Protein AF-A0A433PTY2-F1 (afdb_monomer_lite)

Radius of gyration: 31.08 Å; chains: 1; bounding box: 46×80×116 Å

Sequence (197 aa):
MIIFQQSIILVLITYLVASQDVAAPIRIVYPSSDTPLYAESLTNIHIEYTTSVQGILVLSLASCKVDSQVMHQVIGKTEVSDTEKPTRFVWLIKNGSEKEACIRASVINGEIETILGISEALTIRPTLKKRSENRESFFDAVKYHREQVSASDMFVVDDRK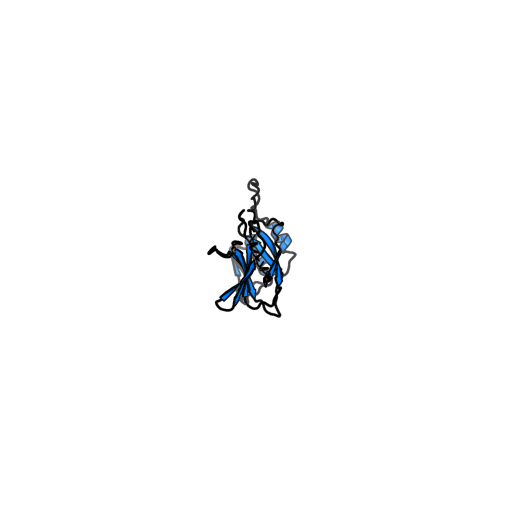KTIGIVGAGIGGLFSALLLKSAGLDFEILEASNRIG

Structure (mmCIF, N/CA/C/O backbone):
data_AF-A0A433PTY2-F1
#
_entry.id   AF-A0A433PTY2-F1
#
loop_
_atom_site.group_PDB
_atom_site.id
_atom_site.type_symbol
_atom_site.label_atom_id
_atom_site.label_alt_id
_atom_site.label_comp_id
_atom_site.label_asym_id
_atom_site.label_entity_id
_atom_site.label_seq_id
_atom_site.pdbx_PDB_ins_code
_atom_site.Cartn_x
_atom_site.Cartn_y
_atom_site.Cartn_z
_atom_site.occupancy
_atom_site.B_iso_or_equiv
_atom_site.auth_seq_id
_atom_site.auth_comp_id
_atom_site.auth_asym_id
_atom_site.auth_atom_id
_atom_site.pdbx_PDB_model_num
ATOM 1 N N . MET A 1 1 ? -6.327 56.520 70.309 1.00 38.91 1 MET A N 1
ATOM 2 C CA . MET A 1 1 ? -7.515 55.952 69.639 1.00 38.91 1 MET A CA 1
ATOM 3 C C . MET A 1 1 ? -7.003 55.186 68.430 1.00 38.91 1 MET A C 1
ATOM 5 O O . MET A 1 1 ? -6.432 55.795 67.538 1.00 38.91 1 MET A O 1
ATOM 9 N N . ILE A 1 2 ? -7.000 53.858 68.532 1.00 37.03 2 ILE A N 1
ATOM 10 C CA . ILE A 1 2 ? -6.223 52.925 67.700 1.00 37.03 2 ILE A CA 1
ATOM 11 C C . ILE A 1 2 ? -7.016 52.607 66.425 1.00 37.03 2 ILE A C 1
ATOM 13 O O . ILE A 1 2 ? -8.181 52.233 66.513 1.00 37.03 2 ILE A O 1
ATOM 17 N N . ILE A 1 3 ? -6.393 52.775 65.257 1.00 40.00 3 ILE A N 1
ATOM 18 C CA . ILE A 1 3 ? -6.980 52.469 63.946 1.00 40.00 3 ILE A CA 1
ATOM 19 C C . ILE A 1 3 ? -6.724 50.984 63.653 1.00 40.00 3 ILE A C 1
ATOM 21 O O . ILE A 1 3 ? -5.581 50.579 63.460 1.00 40.00 3 ILE A O 1
ATOM 25 N N . PHE A 1 4 ? -7.782 50.170 63.649 1.00 41.06 4 PHE A N 1
ATOM 26 C CA . PHE A 1 4 ? -7.748 48.772 63.208 1.00 41.06 4 PHE A CA 1
ATOM 27 C C . PHE A 1 4 ? -7.961 48.716 61.691 1.00 41.06 4 PHE A C 1
ATOM 29 O O . PHE A 1 4 ? -9.043 49.023 61.195 1.00 41.06 4 PHE A O 1
ATOM 36 N N . GLN A 1 5 ? -6.927 48.319 60.954 1.00 45.72 5 GLN A N 1
ATOM 37 C CA . GLN A 1 5 ? -6.985 48.078 59.516 1.00 45.72 5 GLN A CA 1
ATOM 38 C C . GLN A 1 5 ? -7.354 46.599 59.292 1.00 45.72 5 GLN A C 1
ATOM 40 O O . GLN A 1 5 ? -6.558 45.706 59.580 1.00 45.72 5 GLN A O 1
ATOM 45 N N . GLN A 1 6 ? -8.582 46.320 58.845 1.00 46.97 6 GLN A N 1
ATOM 46 C CA . GLN A 1 6 ? -9.018 44.960 58.505 1.00 46.97 6 GLN A CA 1
ATOM 47 C C . GLN A 1 6 ? -8.437 44.539 57.149 1.00 46.97 6 GLN A C 1
ATOM 49 O O . GLN A 1 6 ? -8.628 45.215 56.141 1.00 46.97 6 GLN A O 1
ATOM 54 N N . SER A 1 7 ? -7.732 43.408 57.135 1.00 45.53 7 SER A N 1
ATOM 55 C CA . SER A 1 7 ? -7.265 42.734 55.922 1.00 45.53 7 SER A CA 1
ATOM 56 C C . SER A 1 7 ? -8.346 41.774 55.427 1.00 45.53 7 SER A C 1
ATOM 58 O O . SER A 1 7 ? -8.742 40.868 56.157 1.00 45.53 7 SER A O 1
ATOM 60 N N . ILE A 1 8 ? -8.818 41.962 54.195 1.00 46.44 8 ILE A N 1
ATOM 61 C CA . ILE A 1 8 ? -9.717 41.029 53.503 1.00 46.44 8 ILE A CA 1
ATOM 62 C C . ILE A 1 8 ? -8.846 40.167 52.586 1.00 46.44 8 ILE A C 1
ATOM 64 O O . ILE A 1 8 ? -8.293 40.663 51.608 1.00 46.44 8 ILE A O 1
ATOM 68 N N . ILE A 1 9 ? -8.701 38.883 52.915 1.00 46.59 9 ILE A N 1
ATOM 69 C CA . ILE A 1 9 ? -8.027 37.895 52.065 1.00 46.59 9 ILE A CA 1
ATOM 70 C C . ILE A 1 9 ? -9.104 37.208 51.222 1.00 46.59 9 ILE A C 1
ATOM 72 O O . ILE A 1 9 ? -9.927 36.460 51.747 1.00 46.59 9 ILE A O 1
ATOM 76 N N . LEU A 1 10 ? -9.111 37.479 49.916 1.00 41.91 10 LEU A N 1
ATOM 77 C CA . LEU A 1 10 ? -9.954 36.788 48.940 1.00 41.91 10 LEU A CA 1
ATOM 78 C C . LEU A 1 10 ? -9.223 35.512 48.485 1.00 41.91 10 LEU A C 1
ATOM 80 O O . LEU A 1 10 ? -8.201 35.595 47.806 1.00 41.91 10 LEU A O 1
ATOM 84 N N . VAL A 1 11 ? -9.722 34.334 48.862 1.00 48.31 11 VAL A N 1
ATOM 85 C CA . VAL A 1 11 ? -9.196 33.046 48.381 1.00 48.31 11 VAL A CA 1
ATOM 86 C C . VAL A 1 11 ? -9.994 32.627 47.147 1.00 48.31 11 VAL A C 1
ATOM 88 O O . VAL A 1 11 ? -11.143 32.206 47.251 1.00 48.31 11 VAL A O 1
ATOM 91 N N . LEU A 1 12 ? -9.388 32.764 45.968 1.00 44.66 12 LEU A N 1
ATOM 92 C CA . LEU A 1 12 ? -9.897 32.209 44.713 1.00 44.66 12 LEU A CA 1
ATOM 93 C C . LEU A 1 12 ? -9.536 30.721 44.651 1.00 44.66 12 LEU A C 1
ATOM 95 O O . LEU A 1 12 ? -8.378 30.363 44.451 1.00 44.66 12 LEU A O 1
ATOM 99 N N . ILE A 1 13 ? -10.533 29.855 44.829 1.00 52.59 13 ILE A N 1
ATOM 100 C CA . ILE A 1 13 ? -10.401 28.414 44.596 1.00 52.59 13 ILE A CA 1
ATOM 101 C C . ILE A 1 13 ? -10.578 28.180 43.093 1.00 52.59 13 ILE A C 1
ATOM 103 O O . ILE A 1 13 ? -11.694 28.195 42.575 1.00 52.59 13 ILE A O 1
ATOM 107 N N . THR A 1 14 ? -9.472 27.995 42.376 1.00 50.88 14 THR A N 1
ATOM 108 C CA . THR A 1 14 ? -9.475 27.514 40.993 1.00 50.88 14 THR A CA 1
ATOM 109 C C . THR A 1 14 ? -9.685 26.001 40.990 1.00 50.88 14 THR A C 1
ATOM 111 O O . THR A 1 14 ? -8.808 25.232 41.375 1.00 50.88 14 THR A O 1
ATOM 114 N N . TYR A 1 15 ? -10.864 25.554 40.554 1.00 49.69 15 TYR A N 1
ATOM 115 C CA . TYR A 1 15 ? -11.109 24.141 40.275 1.00 49.69 15 TYR A CA 1
ATOM 116 C C . TYR A 1 15 ? -10.349 23.743 39.004 1.00 49.69 15 TYR A C 1
ATOM 118 O O . TYR A 1 15 ? -10.698 24.173 37.905 1.00 49.69 15 TYR A O 1
ATOM 126 N N . LEU A 1 16 ? -9.302 22.928 39.151 1.00 49.06 16 LEU A N 1
ATOM 127 C CA . LEU A 1 16 ? -8.666 22.243 38.029 1.00 49.06 16 LEU A CA 1
ATOM 128 C C . LEU A 1 16 ? -9.571 21.066 37.635 1.00 49.06 16 LEU A C 1
ATOM 130 O O . LEU A 1 16 ? -9.612 20.047 38.322 1.00 49.06 16 LEU A O 1
ATOM 134 N N . VAL A 1 17 ? -10.331 21.210 36.550 1.00 52.03 17 VAL A N 1
ATOM 135 C CA . VAL A 1 17 ? -11.025 20.072 35.938 1.00 52.03 17 VAL A CA 1
ATOM 136 C C . VAL A 1 17 ? -9.969 19.265 35.189 1.00 52.03 17 VAL A C 1
ATOM 138 O O . VAL A 1 17 ? -9.445 19.711 34.170 1.00 52.03 17 VAL A O 1
ATOM 141 N N . ALA A 1 18 ? -9.614 18.096 35.719 1.00 43.59 18 ALA A N 1
ATOM 142 C CA . ALA A 1 18 ? -8.794 17.135 34.999 1.00 43.59 18 ALA A CA 1
ATOM 143 C C . ALA A 1 18 ? -9.603 16.612 33.802 1.00 43.59 18 ALA A C 1
ATOM 145 O O . ALA A 1 18 ? -10.593 15.903 33.979 1.00 43.59 18 ALA A O 1
ATOM 146 N N . SER A 1 19 ? -9.199 16.986 32.588 1.00 48.59 19 SER A N 1
ATOM 147 C CA . SER A 1 19 ? -9.696 16.364 31.362 1.00 48.59 19 SER A CA 1
ATOM 148 C C . SER A 1 19 ? -9.196 14.922 31.340 1.00 48.59 19 SER A C 1
ATOM 150 O O . SER A 1 19 ? -8.003 14.686 31.160 1.00 48.59 19 SER A O 1
ATOM 152 N N . GLN A 1 20 ? -10.078 13.954 31.583 1.00 46.84 20 GLN A N 1
ATOM 153 C CA . GLN A 1 20 ? -9.771 12.555 31.304 1.00 46.84 20 GLN A CA 1
ATOM 154 C C . GLN A 1 20 ? -9.767 12.382 29.784 1.00 46.84 20 GLN A C 1
ATOM 156 O O . GLN A 1 20 ? -10.818 12.464 29.152 1.00 46.84 20 GLN A O 1
ATOM 161 N N . ASP A 1 21 ? -8.584 12.175 29.202 1.00 51.59 21 ASP A N 1
ATOM 162 C CA . ASP A 1 21 ? -8.445 11.738 27.813 1.00 51.59 21 ASP A CA 1
ATOM 163 C C . ASP A 1 21 ? -9.132 10.375 27.672 1.00 51.59 21 ASP A C 1
ATOM 165 O O . ASP A 1 21 ? -8.639 9.348 28.148 1.00 51.59 21 ASP A O 1
ATOM 169 N N . VAL A 1 22 ? -10.319 10.365 27.067 1.00 61.81 22 VAL A N 1
ATOM 170 C CA . VAL A 1 22 ? -11.005 9.125 26.704 1.00 61.81 22 VAL A CA 1
ATOM 171 C C . VAL A 1 22 ? -10.177 8.481 25.598 1.00 61.81 22 VAL A C 1
ATOM 173 O O . VAL A 1 22 ? -10.074 9.026 24.500 1.00 61.81 22 VAL A O 1
ATOM 176 N N . ALA A 1 23 ? -9.557 7.339 25.898 1.00 72.06 23 ALA A N 1
ATOM 177 C CA . ALA A 1 23 ? -8.739 6.612 24.935 1.00 72.06 23 ALA A CA 1
ATOM 178 C C . ALA A 1 23 ? -9.548 6.312 23.662 1.00 72.06 23 ALA A C 1
ATOM 180 O O . ALA A 1 23 ? -10.670 5.804 23.730 1.00 72.06 23 ALA A O 1
ATOM 181 N N . ALA A 1 24 ? -8.978 6.646 22.503 1.00 83.94 24 ALA A N 1
ATOM 182 C CA . ALA A 1 24 ? -9.628 6.437 21.218 1.00 83.94 24 ALA A CA 1
ATOM 183 C C . ALA A 1 24 ? -9.902 4.933 20.975 1.00 83.94 24 ALA A C 1
ATOM 185 O O . ALA A 1 24 ? -9.039 4.109 21.286 1.00 83.94 24 ALA A O 1
ATOM 186 N N . PRO A 1 25 ? -11.062 4.557 20.399 1.00 90.50 25 PRO A N 1
ATOM 187 C CA . PRO A 1 25 ? -11.413 3.166 20.090 1.00 90.50 25 PRO A CA 1
ATOM 188 C C . PRO A 1 25 ? -10.359 2.387 19.295 1.00 90.50 25 PRO A C 1
ATOM 190 O O . PRO A 1 25 ? -10.193 1.184 19.505 1.00 90.50 25 PRO A O 1
ATOM 193 N N . ILE A 1 26 ? -9.664 3.062 18.376 1.00 92.38 26 ILE A N 1
ATOM 194 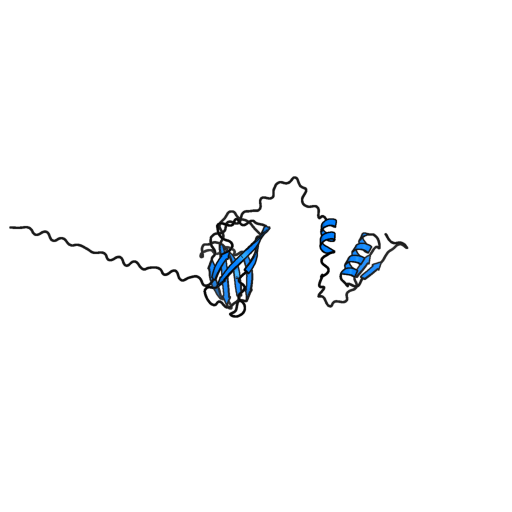C CA . ILE A 1 26 ? -8.583 2.490 17.574 1.00 92.38 26 ILE A CA 1
ATOM 195 C C . ILE A 1 26 ? -7.330 3.342 17.742 1.00 92.38 26 ILE A C 1
ATOM 197 O O . ILE A 1 26 ? -7.350 4.556 17.527 1.00 92.38 26 ILE A O 1
ATOM 201 N N . ARG A 1 27 ? -6.211 2.683 18.036 1.00 93.62 27 ARG A N 1
ATOM 202 C CA . ARG A 1 27 ? -4.882 3.290 18.037 1.00 93.62 27 ARG A CA 1
ATOM 203 C C . ARG A 1 27 ? -4.094 2.815 16.824 1.00 93.62 27 ARG A C 1
ATOM 205 O O . ARG A 1 27 ? -3.974 1.619 16.587 1.00 93.62 27 ARG A O 1
ATOM 212 N N . ILE A 1 28 ? -3.533 3.747 16.061 1.00 92.62 28 ILE A N 1
ATOM 213 C CA . ILE A 1 28 ? -2.634 3.433 14.943 1.00 92.62 28 ILE A CA 1
ATOM 214 C C . ILE A 1 28 ? -1.209 3.436 15.495 1.00 92.62 28 ILE A C 1
ATOM 216 O O . ILE A 1 28 ? -0.725 4.470 15.948 1.00 92.62 28 ILE A O 1
ATOM 220 N N . VAL A 1 29 ? -0.573 2.267 15.514 1.00 91.31 29 VAL A N 1
ATOM 221 C CA . VAL A 1 29 ? 0.737 2.039 16.152 1.00 91.31 29 VAL A CA 1
ATOM 222 C C . VAL A 1 29 ? 1.883 2.211 15.159 1.00 91.31 29 VAL A C 1
ATOM 224 O O . VAL A 1 29 ? 2.991 2.581 15.533 1.00 91.31 29 VAL A O 1
ATOM 227 N N . TYR A 1 30 ? 1.621 1.934 13.884 1.00 89.19 30 TYR A N 1
ATOM 228 C CA . TYR A 1 30 ? 2.590 2.095 12.810 1.00 89.19 30 TYR A CA 1
ATOM 229 C C . TYR A 1 30 ? 1.861 2.490 11.524 1.00 89.19 30 TYR A C 1
ATOM 231 O O . TYR A 1 30 ? 0.774 1.953 11.273 1.00 89.19 30 TYR A O 1
ATOM 239 N N . PRO A 1 31 ? 2.445 3.353 10.676 1.00 88.62 31 PRO A N 1
ATOM 240 C CA . PRO A 1 31 ? 3.745 4.032 10.820 1.00 88.62 31 PRO A CA 1
ATOM 241 C C . PRO A 1 31 ? 3.774 5.080 11.946 1.00 88.62 31 PRO A C 1
ATOM 243 O O . PRO A 1 31 ? 2.728 5.606 12.316 1.00 88.62 31 PRO A O 1
ATOM 246 N N . SER A 1 32 ? 4.964 5.353 12.494 1.00 87.50 32 SER A N 1
ATOM 247 C CA . SER A 1 32 ? 5.191 6.385 13.523 1.00 87.50 32 SER A CA 1
ATOM 248 C C . SER A 1 32 ? 5.868 7.622 12.931 1.00 87.50 32 SER A C 1
ATOM 250 O O . SER A 1 32 ? 6.469 7.543 11.851 1.00 87.50 32 SER A O 1
ATOM 252 N N . SER A 1 33 ? 5.815 8.754 13.642 1.00 85.81 33 SER A N 1
ATOM 253 C CA . SER A 1 33 ? 6.440 10.015 13.198 1.00 85.81 33 SER A CA 1
ATOM 254 C C . SER A 1 33 ? 7.938 9.888 12.897 1.00 85.81 33 SER A C 1
ATOM 256 O O . SER A 1 33 ? 8.463 10.587 12.030 1.00 85.81 33 SER A O 1
ATOM 258 N N . ASP A 1 34 ? 8.618 8.965 13.577 1.00 84.81 34 ASP A N 1
ATOM 259 C CA . ASP A 1 34 ? 10.062 8.743 13.452 1.00 84.81 34 ASP A CA 1
ATOM 260 C C . ASP A 1 34 ? 10.442 7.944 12.197 1.00 84.81 34 ASP A C 1
ATOM 262 O O . ASP A 1 34 ? 11.613 7.886 11.814 1.00 84.81 34 ASP A O 1
ATOM 266 N N . THR A 1 35 ? 9.462 7.320 11.537 1.00 80.44 35 THR A N 1
ATOM 267 C CA . THR A 1 35 ? 9.689 6.509 10.337 1.00 80.44 35 THR A CA 1
ATOM 268 C C . THR A 1 35 ? 9.429 7.331 9.073 1.00 80.44 35 THR A C 1
ATOM 270 O O . THR A 1 35 ? 8.281 7.675 8.789 1.00 80.44 35 THR A O 1
ATOM 273 N N . PRO A 1 36 ? 10.465 7.666 8.275 1.00 81.38 36 PRO A N 1
ATOM 274 C CA . PRO A 1 36 ? 10.257 8.418 7.048 1.00 81.38 36 PRO A CA 1
ATOM 275 C C . PRO A 1 36 ? 9.506 7.556 6.031 1.00 81.38 36 PRO A C 1
ATOM 277 O O . PRO A 1 36 ? 9.960 6.474 5.653 1.00 81.38 36 PRO A O 1
ATOM 280 N N . LEU A 1 37 ? 8.368 8.062 5.564 1.00 90.12 37 LEU A N 1
ATOM 281 C CA . LEU A 1 37 ? 7.594 7.450 4.491 1.00 90.12 37 LEU A CA 1
ATOM 282 C C . LEU A 1 37 ? 7.970 8.077 3.152 1.00 90.12 37 LEU A C 1
ATOM 284 O O . LEU A 1 37 ? 8.329 9.254 3.083 1.00 90.12 37 LEU A O 1
ATOM 288 N N . TYR A 1 38 ? 7.858 7.296 2.082 1.00 89.38 38 TYR A N 1
ATOM 289 C CA . TYR A 1 38 ? 8.224 7.715 0.733 1.00 89.38 38 TYR A CA 1
ATOM 290 C C . TYR A 1 38 ? 7.074 7.457 -0.234 1.00 89.38 38 TYR A C 1
ATOM 292 O O . TYR A 1 38 ? 6.351 6.474 -0.105 1.00 89.38 38 TYR A O 1
ATOM 300 N N . ALA A 1 39 ? 6.903 8.339 -1.214 1.00 87.25 39 ALA A N 1
ATOM 301 C CA . ALA A 1 39 ? 5.986 8.090 -2.320 1.00 87.25 39 ALA A CA 1
ATOM 302 C C . ALA A 1 39 ? 6.403 6.844 -3.120 1.00 87.25 39 ALA A C 1
ATOM 304 O O . ALA A 1 39 ? 7.579 6.496 -3.176 1.00 87.25 39 ALA A O 1
ATOM 305 N N . GLU A 1 40 ? 5.452 6.198 -3.784 1.00 84.38 40 GLU A N 1
ATOM 306 C CA . GLU A 1 40 ? 5.676 5.004 -4.610 1.00 84.38 40 GLU A CA 1
ATOM 307 C C . GLU A 1 40 ? 6.249 3.799 -3.832 1.00 84.38 40 GLU A C 1
ATOM 309 O O . GLU A 1 40 ? 6.758 2.857 -4.437 1.00 84.38 40 GLU A O 1
ATOM 314 N N . SER A 1 41 ? 6.147 3.791 -2.496 1.00 85.88 41 SER A N 1
ATOM 315 C CA . SER A 1 41 ? 6.572 2.672 -1.652 1.00 85.88 41 SER A CA 1
ATOM 316 C C . SER A 1 41 ? 5.392 1.962 -0.981 1.00 85.88 41 SER A C 1
ATOM 318 O O . SER A 1 41 ? 4.296 2.512 -0.826 1.00 85.88 41 SER A O 1
ATOM 320 N N . LEU A 1 42 ? 5.627 0.703 -0.606 1.00 89.81 42 LEU A N 1
ATOM 321 C CA . LEU A 1 42 ? 4.718 -0.086 0.219 1.00 89.81 42 LEU A CA 1
ATOM 322 C C . LEU A 1 42 ? 5.099 0.085 1.688 1.00 89.81 42 LEU A C 1
ATOM 324 O O . LEU A 1 42 ? 6.261 -0.090 2.054 1.00 89.81 42 LEU A O 1
ATOM 328 N N . THR A 1 43 ? 4.111 0.378 2.526 1.00 90.00 43 THR A N 1
ATOM 329 C CA . THR A 1 43 ? 4.270 0.426 3.979 1.00 90.00 43 THR A CA 1
ATOM 330 C C . THR A 1 43 ? 3.186 -0.391 4.662 1.00 90.00 43 THR A C 1
ATOM 332 O O . THR A 1 43 ? 2.063 -0.494 4.168 1.00 90.00 43 THR A O 1
ATOM 335 N N . ASN A 1 44 ? 3.514 -0.980 5.806 1.00 92.94 44 ASN A N 1
ATOM 336 C CA . ASN A 1 44 ? 2.503 -1.614 6.639 1.00 92.94 44 ASN A CA 1
ATOM 337 C C . ASN A 1 44 ? 1.753 -0.546 7.442 1.00 92.94 44 ASN A C 1
ATOM 339 O O . ASN A 1 44 ? 2.280 0.526 7.724 1.00 92.94 44 ASN A O 1
ATOM 343 N N . ILE A 1 45 ? 0.523 -0.843 7.836 1.00 93.88 45 ILE A N 1
ATOM 344 C CA . ILE A 1 45 ? -0.220 -0.088 8.840 1.00 93.88 45 ILE A CA 1
ATOM 345 C C . ILE A 1 45 ? -0.632 -1.082 9.913 1.00 93.88 45 ILE A C 1
ATOM 347 O O . ILE A 1 45 ? -1.228 -2.118 9.611 1.00 93.88 45 ILE A O 1
ATOM 351 N N . HIS A 1 46 ? -0.304 -0.764 11.159 1.00 9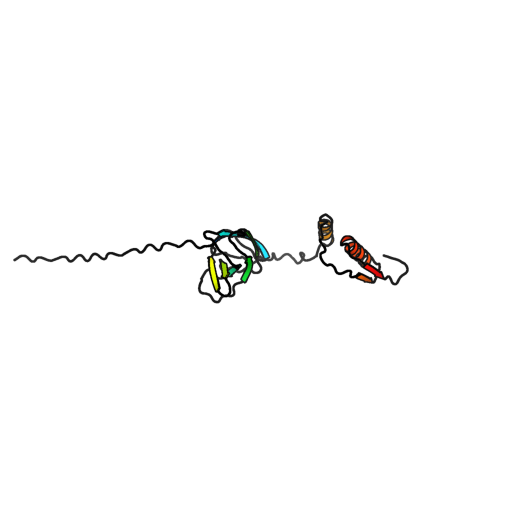4.06 46 HIS A N 1
ATOM 352 C CA . HIS A 1 46 ? -0.664 -1.574 12.313 1.00 94.06 46 HIS A CA 1
ATOM 353 C C . HIS A 1 46 ? -1.635 -0.797 13.188 1.00 94.06 46 HIS A C 1
ATOM 355 O O . HIS A 1 46 ? -1.349 0.341 13.570 1.00 94.06 46 HIS A O 1
ATOM 361 N N . ILE A 1 47 ? -2.764 -1.419 13.513 1.00 94.56 47 ILE A N 1
ATOM 362 C CA . ILE A 1 47 ? -3.768 -0.839 14.401 1.00 94.56 47 ILE A CA 1
ATOM 363 C C . ILE A 1 47 ? -4.059 -1.765 15.577 1.00 94.56 47 ILE A C 1
ATOM 365 O O . ILE A 1 47 ? -4.040 -2.991 15.451 1.00 94.56 47 ILE A O 1
ATOM 369 N N . GLU A 1 48 ? -4.370 -1.154 16.709 1.00 94.19 48 GLU A N 1
ATOM 370 C CA . GLU A 1 48 ? -4.830 -1.799 17.928 1.00 94.19 48 GLU A CA 1
ATOM 371 C C . GLU A 1 48 ? -6.257 -1.344 18.223 1.00 94.19 48 GLU A C 1
ATOM 373 O O . GLU A 1 48 ? -6.560 -0.151 18.201 1.00 94.19 48 GLU A O 1
ATOM 378 N N . TYR A 1 49 ? -7.135 -2.301 18.512 1.00 93.00 49 TYR A N 1
ATOM 379 C CA . TYR A 1 49 ? -8.506 -2.033 18.930 1.00 93.00 49 TYR A CA 1
ATOM 380 C C . TYR A 1 49 ? -8.544 -1.971 20.456 1.00 93.00 49 TYR A C 1
ATOM 382 O O . TYR A 1 49 ? -8.270 -2.967 21.125 1.00 93.00 49 TYR A O 1
ATOM 390 N N . THR A 1 50 ? -8.870 -0.809 21.013 1.00 91.25 50 THR A N 1
ATOM 391 C CA . THR A 1 50 ? -9.037 -0.620 22.462 1.00 91.25 50 THR A CA 1
ATOM 392 C C . THR A 1 50 ? -10.464 -0.948 22.905 1.00 91.25 50 THR A C 1
ATOM 394 O O . THR A 1 50 ? -10.681 -1.368 24.040 1.00 91.25 50 THR A O 1
ATOM 397 N N . THR A 1 51 ? -11.439 -0.818 22.003 1.00 89.19 51 THR A N 1
ATOM 398 C CA . THR A 1 51 ? -12.845 -1.171 22.240 1.00 89.19 51 THR A CA 1
ATOM 399 C C . THR A 1 51 ? -13.398 -2.050 21.115 1.00 89.19 51 THR A C 1
ATOM 401 O O . THR A 1 51 ? -12.770 -2.218 20.067 1.00 89.19 51 THR A O 1
ATOM 404 N N . SER A 1 52 ? -14.568 -2.667 21.330 1.00 89.12 52 SER A N 1
ATOM 405 C CA . SER A 1 52 ? -15.256 -3.375 20.246 1.00 89.12 52 SER A CA 1
ATOM 406 C C . SER A 1 52 ? -15.771 -2.373 19.210 1.00 89.12 52 SER A C 1
ATOM 408 O O . SER A 1 52 ? -16.381 -1.360 19.552 1.00 89.12 52 SER A O 1
ATOM 410 N N . VAL A 1 53 ? -15.494 -2.672 17.943 1.00 89.81 53 VAL A N 1
ATOM 411 C CA . VAL A 1 53 ? -15.879 -1.891 16.772 1.00 89.81 53 VAL A CA 1
ATOM 412 C C . VAL A 1 53 ? -16.546 -2.850 15.797 1.00 89.81 53 VAL A C 1
ATOM 414 O O . VAL A 1 53 ? -16.037 -3.947 15.570 1.00 89.81 53 VAL A O 1
ATOM 417 N N . GLN A 1 54 ? -17.671 -2.428 15.226 1.00 92.38 54 GLN A N 1
ATOM 418 C CA . GLN A 1 54 ? -18.403 -3.173 14.208 1.00 92.38 54 GLN A CA 1
ATOM 419 C C . GLN A 1 54 ? -18.794 -2.227 13.069 1.00 92.38 54 GLN A C 1
ATOM 421 O O . GLN A 1 54 ? -19.164 -1.080 13.340 1.00 92.38 54 GLN A O 1
ATOM 426 N N . GLY A 1 55 ? -18.695 -2.709 11.828 1.00 92.06 55 GLY A N 1
ATOM 427 C CA . GLY A 1 55 ? -19.038 -1.964 10.614 1.00 92.06 55 GLY A CA 1
ATOM 428 C C . GLY A 1 55 ? -17.951 -2.015 9.544 1.00 92.06 55 GLY A C 1
ATOM 429 O O . GLY A 1 55 ? -17.042 -2.844 9.590 1.00 92.06 55 GLY A O 1
ATOM 430 N N . ILE A 1 56 ? -18.019 -1.100 8.575 1.00 93.88 56 ILE A N 1
ATOM 431 C CA . ILE A 1 56 ? -16.984 -0.974 7.541 1.00 93.88 56 ILE A CA 1
ATOM 432 C C . ILE A 1 56 ? -15.906 -0.015 8.042 1.00 93.88 56 ILE A C 1
ATOM 434 O O . ILE A 1 56 ? -16.113 1.199 8.061 1.00 93.88 56 ILE A O 1
ATOM 438 N N . LEU A 1 57 ? -14.749 -0.552 8.423 1.00 94.50 57 LEU A N 1
ATOM 439 C CA . LEU A 1 57 ? -13.563 0.229 8.751 1.00 94.50 57 LEU A CA 1
ATOM 440 C C . LEU A 1 57 ? -12.967 0.821 7.473 1.00 94.50 57 LEU A C 1
ATOM 442 O O . LEU A 1 57 ? -12.654 0.108 6.518 1.00 94.50 57 LEU A O 1
ATOM 446 N N . VAL A 1 58 ? -12.762 2.130 7.482 1.00 93.88 58 VAL A N 1
ATOM 447 C CA . VAL A 1 58 ? -12.124 2.896 6.419 1.00 93.88 58 VAL A CA 1
ATOM 448 C C . VAL A 1 58 ? -10.854 3.523 6.970 1.00 93.88 58 VAL A C 1
ATOM 450 O O . VAL A 1 58 ? -10.872 4.247 7.965 1.00 93.88 58 VAL A O 1
ATOM 453 N N . LEU A 1 59 ? -9.739 3.252 6.297 1.00 93.69 59 LEU A N 1
ATOM 454 C CA . LEU A 1 59 ? -8.482 3.946 6.536 1.00 93.69 59 LEU A CA 1
ATOM 455 C C . LEU A 1 59 ? -8.319 5.012 5.461 1.00 93.69 59 LEU A C 1
ATOM 457 O O . LEU A 1 59 ? -8.421 4.726 4.264 1.00 93.69 59 LEU A O 1
ATOM 461 N N . SER A 1 60 ? -8.063 6.246 5.874 1.00 92.00 60 SER A N 1
ATOM 462 C CA . SER A 1 60 ? -7.853 7.364 4.959 1.00 92.00 60 SER A CA 1
ATOM 463 C C . SER A 1 60 ? -6.675 8.224 5.384 1.00 92.00 60 SER A C 1
ATOM 465 O O . SER A 1 60 ? -6.370 8.341 6.567 1.00 92.00 60 SER A O 1
ATOM 467 N N . LEU A 1 61 ? -6.007 8.828 4.409 1.00 90.25 61 LEU A N 1
ATOM 468 C CA . LEU A 1 61 ? -5.007 9.857 4.642 1.00 90.25 61 LEU A CA 1
ATOM 469 C C . LEU A 1 61 ? -5.693 11.224 4.600 1.00 90.25 61 LEU A C 1
ATOM 471 O O . LEU A 1 61 ? -6.374 11.551 3.623 1.00 90.25 61 LEU A O 1
ATOM 475 N N . ALA A 1 62 ? -5.518 12.011 5.658 1.00 87.44 62 ALA A N 1
ATOM 476 C CA . ALA A 1 62 ? -6.161 13.309 5.819 1.00 87.44 62 ALA A CA 1
ATOM 477 C C . ALA A 1 62 ? -5.283 14.284 6.611 1.00 87.44 62 ALA A C 1
ATOM 479 O O . ALA A 1 62 ? -4.216 13.931 7.114 1.00 87.44 62 ALA A O 1
ATOM 480 N N . SER A 1 63 ? -5.755 15.523 6.767 1.00 85.94 63 SER A N 1
ATOM 481 C CA . SER A 1 63 ? -5.169 16.431 7.753 1.00 85.94 63 SER A CA 1
ATOM 482 C C . SER A 1 63 ? -5.344 15.870 9.169 1.00 85.94 63 SER A C 1
ATOM 484 O O . SER A 1 63 ? -6.380 15.286 9.504 1.00 85.94 63 SER A O 1
ATOM 486 N N . CYS A 1 64 ? -4.337 16.097 10.012 1.00 85.50 64 CYS A N 1
ATOM 487 C CA . CYS A 1 64 ? -4.369 15.756 11.432 1.00 85.50 64 CYS A CA 1
ATOM 488 C C . CYS A 1 64 ? -5.405 16.573 12.217 1.00 85.50 64 CYS A C 1
ATOM 490 O O . CYS A 1 64 ? -5.829 16.168 13.295 1.00 85.50 64 CYS A O 1
ATOM 492 N N . LYS A 1 65 ? -5.853 17.713 11.673 1.00 81.94 65 LYS A N 1
ATOM 493 C CA . LYS A 1 65 ? -6.954 18.487 12.250 1.00 81.94 65 LYS A CA 1
ATOM 494 C C . LYS A 1 65 ? -8.291 17.886 11.812 1.00 81.94 65 LYS A C 1
ATOM 496 O O . LYS A 1 65 ? -8.491 17.549 10.645 1.00 81.94 65 LYS A O 1
ATOM 501 N N . VAL A 1 66 ? -9.211 17.753 12.766 1.00 66.81 66 VAL A N 1
ATOM 502 C CA . VAL A 1 66 ? -10.550 17.177 12.543 1.00 66.81 66 VAL A CA 1
ATOM 503 C C . VAL A 1 66 ? -11.388 18.060 11.607 1.00 66.81 66 VAL A C 1
ATOM 505 O O . VAL A 1 66 ? -12.218 17.555 10.857 1.00 66.81 66 VAL A O 1
ATOM 508 N N . ASP A 1 67 ? -11.101 19.362 11.585 1.00 59.00 67 ASP A N 1
ATOM 509 C CA . ASP A 1 67 ? -11.963 20.398 11.021 1.00 59.00 67 ASP A CA 1
ATOM 510 C C . ASP A 1 67 ? -11.610 20.784 9.580 1.00 59.00 67 ASP A C 1
ATOM 512 O O . ASP A 1 67 ? -11.281 21.926 9.266 1.00 59.00 67 ASP A O 1
ATOM 516 N N . SER A 1 68 ? -11.548 19.820 8.669 1.00 52.00 68 SER A N 1
ATOM 517 C CA . SER A 1 68 ? -11.200 20.154 7.290 1.00 52.00 68 SER A CA 1
ATOM 518 C C . SER A 1 68 ? -11.986 19.317 6.298 1.00 52.00 68 SER A C 1
ATOM 520 O O . SER A 1 68 ? -11.806 18.104 6.219 1.00 52.00 68 SER A O 1
ATOM 522 N N . GLN A 1 69 ? -12.790 20.011 5.483 1.00 51.44 69 GLN A N 1
ATOM 523 C CA . GLN A 1 69 ? -13.377 19.585 4.200 1.00 51.44 69 GLN A CA 1
ATOM 524 C C . GLN A 1 69 ? -12.297 19.227 3.149 1.00 51.44 69 GLN A C 1
ATOM 526 O O . GLN A 1 69 ? -12.428 19.500 1.958 1.00 51.44 69 GLN A O 1
ATOM 531 N N . VAL A 1 70 ? -11.164 18.694 3.593 1.00 55.56 70 VAL A N 1
ATOM 532 C CA . VAL A 1 70 ? -10.035 18.317 2.754 1.00 55.56 70 VAL A CA 1
ATOM 533 C C . VAL A 1 70 ? -10.335 16.950 2.169 1.00 55.56 70 VAL A C 1
ATOM 535 O O . VAL A 1 70 ? -10.826 16.079 2.877 1.00 55.56 70 VAL A O 1
ATOM 538 N N . MET A 1 71 ? -10.017 16.766 0.886 1.00 58.28 71 MET A N 1
ATOM 539 C CA . MET A 1 71 ? -10.069 15.460 0.233 1.00 58.28 71 MET A CA 1
ATOM 540 C C . MET A 1 71 ? -9.345 14.406 1.075 1.00 58.28 71 MET A C 1
ATOM 542 O O . MET A 1 71 ? -8.119 14.433 1.199 1.00 58.28 71 MET A O 1
ATOM 546 N N . HIS A 1 72 ? -10.102 13.447 1.599 1.00 72.00 72 HIS A N 1
ATOM 547 C CA . HIS A 1 72 ? -9.563 12.222 2.171 1.00 72.00 72 HIS A CA 1
ATOM 548 C C . HIS A 1 72 ? -9.100 11.317 1.037 1.00 72.00 72 HIS A C 1
ATOM 550 O O . HIS A 1 72 ? -9.881 10.952 0.155 1.00 72.00 72 HIS A O 1
ATOM 556 N N . GLN A 1 73 ? -7.831 10.917 1.055 1.00 84.25 73 GLN A N 1
ATOM 557 C CA . GLN A 1 73 ? -7.381 9.844 0.179 1.00 84.25 73 GLN A CA 1
ATOM 558 C C . GLN A 1 73 ? -7.661 8.515 0.876 1.00 84.25 73 GLN A C 1
ATOM 560 O O . GLN A 1 73 ? -6.989 8.160 1.842 1.00 84.25 73 GLN A O 1
ATOM 565 N N . VAL A 1 74 ? -8.646 7.767 0.383 1.00 89.31 74 VAL A N 1
ATOM 566 C CA . VAL A 1 74 ? -8.952 6.435 0.914 1.00 89.31 74 VAL A CA 1
ATOM 567 C C . VAL A 1 74 ? -7.770 5.499 0.653 1.00 89.31 74 VAL A C 1
ATOM 569 O O . VAL A 1 74 ? -7.344 5.325 -0.491 1.00 89.31 74 VAL A O 1
ATOM 572 N N . ILE A 1 75 ? -7.243 4.914 1.728 1.00 91.62 75 ILE A N 1
ATOM 573 C CA . ILE A 1 75 ? -6.191 3.892 1.704 1.00 91.62 75 ILE A CA 1
ATOM 574 C C . ILE A 1 75 ? -6.828 2.529 1.430 1.00 91.62 75 ILE A C 1
ATOM 576 O O . ILE A 1 75 ? -6.383 1.807 0.542 1.00 91.62 75 ILE A O 1
ATOM 580 N N . GLY A 1 76 ? -7.895 2.201 2.162 1.00 89.94 76 GLY A N 1
ATOM 581 C CA . GLY A 1 76 ? -8.599 0.930 2.038 1.00 89.94 76 GLY A CA 1
ATOM 582 C C . GLY A 1 76 ? -9.866 0.869 2.887 1.00 89.94 76 GLY A C 1
ATOM 583 O O . GLY A 1 76 ? -10.112 1.746 3.720 1.00 89.94 76 GLY A O 1
ATOM 584 N N . LYS A 1 77 ? -10.668 -0.171 2.649 1.00 93.62 77 LYS A N 1
ATOM 585 C CA . LYS A 1 77 ? -11.891 -0.483 3.394 1.00 93.62 77 LYS A CA 1
ATOM 586 C C . LYS A 1 77 ? -11.915 -1.968 3.736 1.00 93.62 77 LYS A C 1
ATOM 588 O O . LYS A 1 77 ? -11.494 -2.775 2.912 1.00 93.62 77 LYS A O 1
ATOM 593 N N . THR A 1 78 ? -12.420 -2.316 4.910 1.00 92.75 78 THR A N 1
ATOM 594 C CA . THR A 1 78 ? -12.635 -3.706 5.327 1.00 92.75 78 THR A CA 1
ATOM 595 C C . THR A 1 78 ? -13.843 -3.788 6.243 1.00 92.75 78 THR A C 1
ATOM 597 O O . THR A 1 78 ? -14.159 -2.826 6.939 1.00 92.75 78 THR A O 1
ATOM 600 N N . GLU A 1 79 ? -14.510 -4.931 6.263 1.00 93.38 79 GLU A N 1
ATOM 601 C CA . GLU A 1 79 ? -15.516 -5.213 7.279 1.00 93.38 79 GLU A CA 1
ATOM 602 C C . GLU A 1 79 ? -14.821 -5.605 8.588 1.00 93.38 79 GLU A C 1
ATOM 604 O O . GLU A 1 79 ? -13.780 -6.268 8.577 1.00 93.38 79 GLU A O 1
ATOM 609 N N . VAL A 1 80 ? -15.353 -5.119 9.707 1.00 93.56 80 VAL A N 1
ATOM 610 C CA . VAL A 1 80 ? -14.882 -5.431 11.055 1.00 93.56 80 VAL A CA 1
ATOM 611 C C . VAL A 1 80 ? -16.075 -5.872 11.885 1.00 93.56 80 VAL A C 1
ATOM 613 O O . VAL A 1 80 ? -17.121 -5.220 11.904 1.00 93.56 80 VAL A O 1
ATOM 616 N N . SER A 1 81 ? -15.905 -6.983 12.586 1.00 91.25 81 SER A N 1
ATOM 617 C CA . SER A 1 81 ? -16.892 -7.565 13.494 1.00 91.25 81 SER A CA 1
ATOM 618 C C . SER A 1 81 ? -16.197 -8.072 14.755 1.00 91.25 81 SER A C 1
ATOM 620 O O . SER A 1 81 ? -14.976 -7.986 14.881 1.00 91.25 81 SER A O 1
ATOM 622 N N . ASP A 1 82 ? -16.939 -8.635 15.710 1.00 86.88 82 ASP A N 1
ATOM 623 C CA . ASP A 1 82 ? -16.310 -9.210 16.903 1.00 86.88 82 ASP A CA 1
ATOM 624 C C . ASP A 1 82 ? -15.413 -10.420 16.614 1.00 86.88 82 ASP A C 1
ATOM 626 O O . ASP A 1 82 ? -14.454 -10.649 17.353 1.00 86.88 82 ASP A O 1
ATOM 630 N N . THR A 1 83 ? -15.673 -11.142 15.523 1.00 86.50 83 THR A N 1
ATOM 631 C CA . THR A 1 83 ? -14.899 -12.313 15.091 1.00 86.50 83 THR A CA 1
ATOM 632 C C . THR A 1 83 ? -13.789 -11.974 14.101 1.00 86.50 83 THR A C 1
ATOM 634 O O . THR A 1 83 ? -12.790 -12.687 14.046 1.00 86.50 83 THR A O 1
ATOM 637 N N . GLU A 1 84 ? -13.935 -10.894 13.332 1.00 88.19 84 GLU A N 1
ATOM 638 C CA . GLU A 1 84 ? -13.002 -10.510 12.273 1.00 88.19 84 GLU A CA 1
ATOM 639 C C . GLU A 1 84 ? -12.472 -9.092 12.516 1.00 88.19 84 GLU A C 1
ATOM 641 O O . GLU A 1 84 ? -13.133 -8.098 12.221 1.00 88.19 84 GLU A O 1
ATOM 646 N N . LYS A 1 85 ? -11.270 -9.011 13.106 1.00 90.69 85 LYS A N 1
ATOM 647 C CA . LYS A 1 85 ? -10.589 -7.754 13.470 1.00 90.69 85 LYS A CA 1
ATOM 648 C C . LYS A 1 85 ? -9.181 -7.707 12.876 1.00 90.69 85 LYS A C 1
ATOM 650 O O . LYS A 1 85 ? -8.209 -7.979 13.586 1.00 90.69 85 LYS A O 1
ATOM 655 N N . PRO A 1 86 ? -9.030 -7.391 11.578 1.00 92.00 86 PRO A N 1
ATOM 656 C CA . PRO A 1 86 ? -7.712 -7.247 10.970 1.00 92.00 86 PRO A CA 1
ATOM 657 C C . PRO A 1 86 ? -6.932 -6.115 11.650 1.00 92.00 86 PRO A C 1
ATOM 659 O O . PRO A 1 86 ? -7.430 -5.000 11.804 1.00 92.00 86 PRO A O 1
ATOM 662 N N . THR A 1 87 ? -5.702 -6.410 12.070 1.00 93.88 87 THR A N 1
ATOM 663 C CA . THR A 1 87 ? -4.802 -5.464 12.760 1.00 93.88 87 THR A CA 1
ATOM 664 C C . THR A 1 87 ? -3.649 -4.987 11.883 1.00 93.88 87 THR A C 1
ATOM 666 O O . THR A 1 87 ? -2.925 -4.069 12.264 1.00 93.88 87 THR A O 1
ATOM 669 N N . ARG A 1 88 ? -3.449 -5.614 10.717 1.00 92.94 88 ARG A N 1
ATOM 670 C CA . ARG A 1 88 ? -2.351 -5.330 9.789 1.00 92.94 88 ARG A CA 1
ATOM 671 C C . ARG A 1 88 ? -2.900 -5.056 8.401 1.00 92.94 88 ARG A C 1
ATOM 673 O O . ARG A 1 88 ? -3.650 -5.866 7.865 1.00 92.94 88 ARG A O 1
ATOM 680 N N . PHE A 1 89 ? -2.464 -3.954 7.815 1.00 92.88 89 PHE A N 1
ATOM 681 C CA . PHE A 1 89 ? -2.820 -3.545 6.463 1.00 92.88 89 PHE A CA 1
ATOM 682 C C . PHE A 1 89 ? -1.558 -3.205 5.686 1.00 92.88 89 PHE A C 1
ATOM 684 O O . PHE A 1 89 ? -0.533 -2.867 6.272 1.00 92.88 89 PHE A O 1
ATOM 691 N N . VAL A 1 90 ? -1.648 -3.269 4.363 1.00 92.25 90 VAL A N 1
ATOM 692 C CA . VAL A 1 90 ? -0.576 -2.843 3.465 1.00 92.25 90 VAL A CA 1
ATOM 693 C C . VAL A 1 90 ? -1.072 -1.637 2.684 1.00 92.25 90 VAL A C 1
ATOM 695 O O . VAL A 1 90 ? -2.157 -1.660 2.105 1.00 92.25 90 VAL A O 1
ATOM 698 N N . TRP A 1 91 ? -0.275 -0.578 2.673 1.00 91.69 91 TRP A N 1
ATOM 699 C CA . TRP A 1 91 ? -0.581 0.680 2.018 1.00 91.69 91 TRP A CA 1
ATOM 700 C C . TRP A 1 91 ? 0.462 0.994 0.948 1.00 91.69 91 TRP A C 1
ATOM 702 O O . TRP A 1 91 ? 1.648 1.133 1.236 1.00 91.69 91 TRP A O 1
ATOM 712 N N . LEU A 1 92 ? -0.001 1.140 -0.296 1.00 88.62 92 LEU A N 1
ATOM 713 C CA . LEU A 1 92 ? 0.781 1.713 -1.387 1.00 88.62 92 LEU A CA 1
ATOM 714 C C . LEU A 1 92 ? 0.631 3.239 -1.392 1.00 88.62 92 LEU A C 1
ATOM 716 O O . LEU A 1 92 ? -0.440 3.777 -1.704 1.00 88.62 92 LEU A O 1
ATOM 720 N N . ILE A 1 93 ? 1.713 3.939 -1.070 1.00 89.19 93 ILE A N 1
ATOM 721 C CA . ILE A 1 93 ? 1.739 5.399 -1.007 1.00 89.19 93 ILE A CA 1
ATOM 722 C C . ILE A 1 93 ? 1.811 5.946 -2.434 1.00 89.19 93 ILE A C 1
ATOM 724 O O . ILE A 1 93 ? 2.828 5.823 -3.103 1.00 89.19 93 ILE A O 1
ATOM 728 N N . LYS A 1 94 ? 0.731 6.563 -2.925 1.00 83.94 94 LYS A N 1
ATOM 729 C CA . LYS A 1 94 ? 0.692 7.091 -4.303 1.00 83.94 94 LYS A CA 1
ATOM 730 C C . LYS A 1 94 ? 1.462 8.401 -4.460 1.00 83.94 94 LYS A C 1
ATOM 732 O O . LYS A 1 94 ? 2.292 8.523 -5.349 1.00 83.94 94 LYS A O 1
ATOM 737 N N . ASN A 1 95 ? 1.180 9.369 -3.591 1.00 81.38 95 ASN A N 1
ATOM 738 C CA . ASN A 1 95 ? 1.719 10.721 -3.683 1.00 81.38 95 ASN A CA 1
ATOM 739 C C . ASN A 1 95 ? 2.470 11.062 -2.398 1.00 81.38 95 ASN A C 1
ATOM 741 O O . ASN A 1 95 ? 1.991 10.767 -1.305 1.00 81.38 95 ASN A O 1
ATOM 745 N N . GLY A 1 96 ? 3.628 11.702 -2.543 1.00 76.38 96 GLY A N 1
ATOM 746 C CA . GLY A 1 96 ? 4.366 12.290 -1.431 1.00 76.38 96 GLY A CA 1
ATOM 747 C C . GLY A 1 96 ? 4.102 13.783 -1.346 1.00 76.38 96 GLY A C 1
ATOM 748 O O . GLY A 1 96 ? 3.988 14.463 -2.365 1.00 76.38 96 GLY A O 1
ATOM 749 N N . SER A 1 97 ? 4.030 14.295 -0.128 1.00 71.81 97 SER A N 1
ATOM 750 C CA . SER A 1 97 ? 4.031 15.722 0.147 1.00 71.81 97 SER A CA 1
ATOM 751 C C . SER A 1 97 ? 4.842 15.971 1.404 1.00 71.81 97 SER A C 1
ATOM 753 O O . SER A 1 97 ? 4.605 15.328 2.420 1.00 71.81 97 SER A O 1
ATOM 755 N N . GLU A 1 98 ? 5.710 16.979 1.386 1.00 69.50 98 GLU A N 1
ATOM 756 C CA . GLU A 1 98 ? 6.442 17.413 2.587 1.00 69.50 98 GLU A CA 1
ATOM 757 C C . GLU A 1 98 ? 5.525 18.002 3.680 1.00 69.50 98 GLU A C 1
ATOM 759 O O . GLU A 1 98 ? 5.997 18.431 4.726 1.00 69.50 98 GLU A O 1
ATOM 764 N N . LYS A 1 99 ? 4.207 18.028 3.449 1.00 79.50 99 LYS A N 1
ATOM 765 C CA . LYS A 1 99 ? 3.202 18.394 4.442 1.00 79.50 99 LYS A CA 1
ATOM 766 C C . LYS A 1 99 ? 2.899 17.206 5.349 1.00 79.50 99 LYS A C 1
ATOM 768 O O . LYS A 1 99 ? 2.776 16.076 4.879 1.00 79.50 99 LYS A O 1
ATOM 773 N N . GLU A 1 100 ? 2.701 17.503 6.625 1.00 84.81 100 GLU A N 1
ATOM 774 C CA . GLU A 1 100 ? 2.236 16.531 7.608 1.00 84.81 100 GLU A CA 1
ATOM 775 C C . GLU A 1 100 ? 0.815 16.058 7.283 1.00 84.81 100 GLU A C 1
ATOM 777 O O . GLU A 1 100 ? -0.094 16.860 7.033 1.00 84.81 100 GLU A O 1
ATOM 782 N N . ALA A 1 101 ? 0.625 14.743 7.305 1.00 88.12 101 ALA A N 1
ATOM 783 C CA . ALA A 1 101 ? -0.661 14.086 7.130 1.00 88.12 101 ALA A CA 1
ATOM 784 C C . ALA A 1 101 ? -0.840 13.001 8.194 1.00 88.12 101 ALA A C 1
ATOM 786 O O . ALA A 1 101 ? 0.131 12.432 8.679 1.00 88.12 101 ALA A O 1
ATOM 787 N N . CYS A 1 102 ? -2.082 12.695 8.544 1.00 91.56 102 CYS A N 1
ATOM 788 C CA . CYS A 1 102 ? -2.409 11.651 9.504 1.00 91.56 102 CYS A CA 1
ATOM 789 C C . CYS A 1 102 ? -3.256 10.568 8.843 1.00 91.56 102 CYS A C 1
ATOM 791 O O . CYS A 1 102 ? -4.096 10.847 7.979 1.00 91.56 102 CYS A O 1
ATOM 793 N N . ILE A 1 103 ? -3.060 9.329 9.280 1.00 92.75 103 ILE A N 1
ATOM 794 C CA . ILE A 1 103 ? -3.966 8.228 8.977 1.00 92.75 103 ILE A CA 1
ATOM 795 C C . ILE A 1 103 ? -5.160 8.353 9.919 1.00 92.75 103 ILE A C 1
ATOM 797 O O . ILE A 1 103 ? -5.014 8.470 11.135 1.00 92.75 103 ILE A O 1
ATOM 801 N N . ARG A 1 104 ? -6.355 8.333 9.346 1.00 92.62 104 ARG A N 1
ATOM 802 C CA . ARG A 1 104 ? -7.628 8.378 10.051 1.00 92.62 104 ARG A CA 1
ATOM 803 C C . ARG A 1 104 ? -8.328 7.042 9.884 1.00 92.62 104 ARG A C 1
ATOM 805 O O . ARG A 1 104 ? -8.516 6.584 8.757 1.00 92.62 104 ARG A O 1
ATOM 812 N N . ALA A 1 105 ? -8.717 6.457 11.008 1.00 94.00 105 ALA A N 1
ATOM 813 C CA . ALA A 1 105 ? -9.595 5.303 11.063 1.00 94.00 105 ALA A CA 1
ATOM 814 C C . ALA A 1 105 ? -11.021 5.788 11.329 1.00 94.00 105 ALA A C 1
ATOM 816 O O . ALA A 1 105 ? -11.281 6.435 12.348 1.00 94.00 105 ALA A O 1
ATOM 817 N N . SER A 1 106 ? -11.940 5.488 10.420 1.00 92.62 106 SER A N 1
ATOM 818 C CA . SER A 1 106 ? -13.371 5.735 10.589 1.00 92.62 106 SER A CA 1
ATOM 819 C C . SER A 1 106 ? -14.164 4.459 10.353 1.00 92.62 106 SER A C 1
ATOM 821 O O . SER A 1 106 ? -13.708 3.552 9.662 1.00 92.62 106 SER A O 1
ATOM 823 N N . VAL A 1 107 ? -15.344 4.367 10.953 1.00 93.94 107 VAL A N 1
ATOM 824 C CA . VAL A 1 107 ? -16.288 3.283 10.695 1.00 93.94 107 VAL A CA 1
ATOM 825 C C . VAL A 1 107 ? -17.545 3.843 10.063 1.00 93.94 107 VAL A C 1
ATOM 827 O O . VAL A 1 107 ? -18.065 4.871 10.504 1.00 93.94 107 VAL A O 1
ATOM 830 N N . ILE A 1 108 ? -18.018 3.166 9.024 1.00 92.06 108 ILE A N 1
ATOM 831 C CA . ILE A 1 108 ? -19.287 3.465 8.373 1.00 92.06 108 ILE A CA 1
ATOM 832 C C . ILE A 1 108 ? -20.311 2.439 8.845 1.00 92.06 108 ILE A C 1
ATOM 834 O O . ILE A 1 108 ? -20.160 1.242 8.590 1.00 92.06 108 ILE A O 1
ATOM 838 N N . ASN A 1 109 ? -21.357 2.937 9.503 1.00 88.94 109 ASN A N 1
ATOM 839 C CA . ASN A 1 109 ? -22.520 2.167 9.932 1.00 88.94 109 ASN A CA 1
ATOM 840 C C . ASN A 1 109 ? -23.765 2.743 9.251 1.00 88.94 109 ASN A C 1
ATOM 842 O O . ASN A 1 109 ? -24.333 3.741 9.695 1.00 88.94 109 ASN A O 1
ATOM 846 N N . GLY A 1 110 ? -24.159 2.138 8.127 1.00 85.81 110 GLY A N 1
ATOM 847 C CA . GLY A 1 110 ? -25.189 2.699 7.254 1.00 85.81 110 GLY A CA 1
ATOM 848 C C . GLY A 1 110 ? -24.703 3.994 6.597 1.00 85.81 110 GLY A C 1
ATOM 849 O O . GLY A 1 110 ? -23.736 3.971 5.842 1.00 85.81 110 GLY A O 1
ATOM 850 N N . GLU A 1 111 ? -25.361 5.116 6.892 1.00 84.19 111 GLU A N 1
ATOM 851 C CA . GLU A 1 111 ? -25.024 6.440 6.336 1.00 84.19 111 GLU A CA 1
ATOM 852 C C . GLU A 1 111 ? -24.113 7.280 7.248 1.00 84.19 111 GLU A C 1
ATOM 854 O O . GLU A 1 111 ? -23.666 8.357 6.857 1.00 84.19 111 GLU A O 1
ATOM 859 N N . ILE A 1 112 ? -23.828 6.809 8.466 1.00 85.88 112 ILE A N 1
ATOM 860 C CA . ILE A 1 112 ? -23.072 7.572 9.464 1.00 85.88 112 ILE A CA 1
ATOM 861 C C . ILE A 1 112 ? -21.609 7.131 9.448 1.00 85.88 112 ILE A C 1
ATOM 863 O O . ILE A 1 112 ? -21.301 5.964 9.701 1.00 85.88 112 ILE A O 1
ATOM 867 N N . GLU A 1 113 ? -20.705 8.080 9.205 1.00 88.69 113 GLU A N 1
ATOM 868 C CA . GLU A 1 113 ? -19.262 7.897 9.360 1.00 88.69 113 GLU A CA 1
ATOM 869 C C . GLU A 1 113 ? -18.807 8.437 10.722 1.00 88.69 113 GLU A C 1
ATOM 871 O O . GLU A 1 113 ? -18.972 9.618 11.026 1.00 88.69 113 GLU A O 1
ATOM 876 N N . THR A 1 114 ? -18.223 7.572 11.554 1.00 90.56 114 THR A N 1
ATOM 877 C CA . THR A 1 114 ? -17.698 7.939 12.880 1.00 90.56 114 THR A CA 1
ATOM 878 C C . THR A 1 114 ? -16.188 7.749 12.921 1.00 90.56 114 THR A C 1
ATOM 880 O O . THR A 1 114 ? -15.684 6.689 12.557 1.00 90.56 114 THR A O 1
ATOM 883 N N . ILE A 1 115 ? -15.449 8.759 13.382 1.00 90.69 115 ILE A N 1
ATOM 884 C CA . ILE A 1 115 ? -13.990 8.679 13.534 1.00 90.69 115 ILE A CA 1
ATOM 885 C C . ILE A 1 115 ? -13.660 7.894 14.806 1.00 90.69 115 ILE A C 1
ATOM 887 O O . ILE A 1 115 ? -14.144 8.220 15.886 1.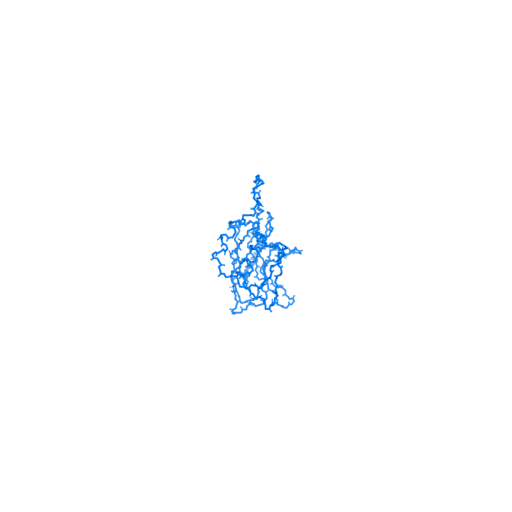00 90.69 115 ILE A O 1
ATOM 891 N N . LEU A 1 116 ? -12.817 6.874 14.670 1.00 92.38 116 LEU A N 1
ATOM 892 C CA . LEU A 1 116 ? -12.421 5.966 15.748 1.00 92.38 116 LEU A CA 1
ATOM 893 C C . LEU A 1 116 ? -10.989 6.186 16.234 1.00 92.38 116 LEU A C 1
ATOM 895 O O . LEU A 1 116 ? -10.642 5.747 17.327 1.00 92.38 116 LEU A O 1
ATOM 899 N N . GLY A 1 117 ? -10.156 6.834 15.423 1.00 91.69 117 GLY A N 1
ATOM 900 C CA . GLY A 1 117 ? -8.762 7.084 15.756 1.00 91.69 117 GLY A CA 1
ATOM 901 C C . GLY A 1 117 ? -8.048 7.905 14.694 1.00 91.69 117 GLY A C 1
ATOM 902 O O . GLY A 1 117 ? -8.413 7.890 13.514 1.00 91.69 117 GLY A O 1
ATOM 903 N N . ILE A 1 118 ? -7.020 8.628 15.125 1.00 91.94 118 ILE A N 1
ATOM 904 C CA . ILE A 1 118 ? -6.126 9.405 14.265 1.00 91.94 118 ILE A CA 1
ATOM 905 C C . ILE A 1 118 ? -4.694 9.053 14.675 1.00 91.94 118 ILE A C 1
ATOM 907 O O . ILE A 1 118 ? -4.407 8.933 15.866 1.00 91.94 118 ILE A O 1
ATOM 911 N N . SER A 1 119 ? -3.817 8.829 13.697 1.00 92.94 119 SER A N 1
ATOM 912 C CA . SER A 1 119 ? -2.401 8.559 13.943 1.00 92.94 119 SER A CA 1
ATOM 913 C C . SER A 1 119 ? -1.655 9.817 14.380 1.00 92.94 119 SER A C 1
ATOM 915 O O . SER A 1 119 ? -2.161 10.935 14.293 1.00 92.94 119 SER A O 1
ATOM 917 N N . GLU A 1 120 ? -0.396 9.636 14.758 1.00 91.69 120 GLU A N 1
ATOM 918 C CA . GLU A 1 120 ? 0.570 10.730 14.812 1.00 91.69 120 GLU A CA 1
ATOM 919 C C . GLU A 1 120 ? 0.759 11.373 13.428 1.00 91.69 120 GLU A C 1
ATOM 921 O O . GLU A 1 120 ? 0.411 10.784 12.396 1.00 91.69 120 GLU A O 1
ATOM 926 N N . ALA A 1 121 ? 1.313 12.587 13.412 1.00 91.06 121 ALA A N 1
ATOM 927 C CA . ALA A 1 121 ? 1.638 13.295 12.184 1.00 91.06 121 ALA A CA 1
ATOM 928 C C . ALA A 1 121 ? 2.755 12.567 11.422 1.00 91.06 121 ALA A C 1
ATOM 930 O O . ALA A 1 121 ? 3.853 12.352 11.934 1.00 91.06 121 ALA A O 1
ATOM 931 N N . LEU A 1 122 ? 2.465 12.200 10.177 1.00 91.38 122 LEU A N 1
ATOM 932 C CA . LEU A 1 122 ? 3.372 11.497 9.282 1.00 91.38 122 LEU A CA 1
ATOM 933 C C . LEU A 1 122 ? 3.888 12.458 8.218 1.00 91.38 122 LEU A C 1
ATOM 935 O O . LEU A 1 122 ? 3.127 13.216 7.612 1.00 91.38 122 LEU A O 1
ATOM 939 N N . THR A 1 123 ? 5.183 12.369 7.933 1.00 90.31 123 THR A N 1
ATOM 940 C CA . THR A 1 123 ? 5.803 13.088 6.817 1.00 90.31 123 THR A CA 1
ATOM 941 C C . THR A 1 123 ? 6.041 12.123 5.662 1.00 90.31 123 THR A C 1
ATOM 943 O O . THR A 1 123 ? 6.830 11.185 5.785 1.00 90.31 123 THR A O 1
ATOM 946 N N . ILE A 1 124 ? 5.383 12.360 4.523 1.00 90.00 124 ILE A N 1
ATOM 947 C CA . ILE A 1 124 ? 5.507 11.515 3.327 1.00 90.00 124 ILE A CA 1
ATOM 948 C C . ILE A 1 124 ? 6.388 12.217 2.306 1.00 90.00 124 ILE A C 1
ATOM 950 O O . ILE A 1 124 ? 5.949 13.083 1.553 1.00 90.00 124 ILE A O 1
ATOM 954 N N . ARG A 1 125 ? 7.652 11.830 2.236 1.00 89.94 125 ARG A N 1
ATOM 955 C CA . ARG A 1 125 ? 8.599 12.470 1.331 1.00 89.94 125 ARG A CA 1
ATOM 956 C C . ARG A 1 125 ? 8.299 12.081 -0.118 1.00 89.94 125 ARG A C 1
ATOM 958 O O . ARG A 1 125 ? 8.000 10.915 -0.393 1.00 89.94 125 ARG A O 1
ATOM 965 N N . PRO A 1 126 ? 8.388 13.021 -1.072 1.00 85.81 126 PRO A N 1
ATOM 966 C CA . PRO A 1 126 ? 8.419 12.640 -2.472 1.00 85.81 126 PRO A CA 1
ATOM 967 C C . PRO A 1 126 ? 9.649 11.762 -2.708 1.00 85.81 126 PRO A C 1
ATOM 969 O O . PRO A 1 126 ? 10.734 12.025 -2.181 1.00 85.81 126 PRO A O 1
ATOM 972 N N . THR A 1 127 ? 9.492 10.715 -3.509 1.00 78.00 127 THR A N 1
ATOM 973 C CA . THR A 1 127 ? 10.644 9.934 -3.943 1.00 78.00 127 THR A CA 1
ATOM 974 C C . THR A 1 127 ? 11.446 10.798 -4.896 1.00 78.00 127 THR A C 1
ATOM 976 O O . THR A 1 127 ? 10.985 11.156 -5.982 1.00 78.00 127 THR A O 1
ATOM 979 N N . LEU A 1 128 ? 12.647 11.186 -4.461 1.00 69.44 128 LEU A N 1
ATOM 980 C CA . LEU A 1 128 ? 13.605 11.830 -5.339 1.00 69.44 128 LEU A CA 1
ATOM 981 C C . LEU A 1 128 ? 13.939 10.811 -6.419 1.00 69.44 128 LEU A C 1
ATOM 983 O O . LEU A 1 128 ? 14.699 9.871 -6.183 1.00 69.44 128 LEU A O 1
ATOM 987 N N . LYS A 1 129 ? 13.367 10.990 -7.612 1.00 60.00 129 LYS A N 1
ATOM 988 C CA . LYS A 1 129 ? 13.882 10.319 -8.798 1.00 60.00 129 LYS A CA 1
ATOM 989 C C . LYS A 1 129 ? 15.325 10.772 -8.910 1.00 60.00 129 LYS A C 1
ATOM 991 O O . LYS A 1 129 ? 15.595 11.924 -9.255 1.00 60.00 129 LYS A O 1
ATOM 996 N N . LYS A 1 130 ? 16.257 9.888 -8.544 1.00 50.97 130 LYS A N 1
ATOM 997 C CA . LYS A 1 130 ? 17.668 10.078 -8.851 1.00 50.97 130 LYS A CA 1
ATOM 998 C C . LYS A 1 130 ? 17.683 10.445 -10.327 1.00 50.97 130 LYS A C 1
ATOM 1000 O O . LYS A 1 130 ? 17.103 9.721 -11.134 1.00 50.97 130 LYS A O 1
ATOM 1005 N N . ARG A 1 131 ? 18.267 11.594 -10.670 1.00 47.91 131 ARG A N 1
ATOM 1006 C CA . ARG A 1 131 ? 18.543 11.961 -12.058 1.00 47.91 131 ARG A CA 1
ATOM 1007 C C . ARG A 1 131 ? 19.601 10.977 -12.554 1.00 47.91 131 ARG A C 1
ATOM 1009 O O . ARG A 1 131 ? 20.777 11.307 -12.627 1.00 47.91 131 ARG A O 1
ATOM 1016 N N . SER A 1 132 ? 19.203 9.725 -12.757 1.00 47.69 132 SER A N 1
ATOM 1017 C CA . SER A 1 132 ? 19.961 8.792 -13.552 1.00 47.69 132 SER A CA 1
ATOM 1018 C C . SER A 1 132 ? 19.882 9.339 -14.967 1.00 47.69 132 SER A C 1
ATOM 1020 O O . SER A 1 132 ? 18.834 9.795 -15.433 1.00 47.69 132 SER A O 1
ATOM 1022 N N . GLU A 1 133 ? 21.022 9.385 -15.638 1.00 50.53 133 GLU A N 1
ATOM 1023 C CA . GLU A 1 133 ? 21.030 9.438 -17.087 1.00 50.53 133 GLU A CA 1
ATOM 1024 C C . GLU A 1 133 ? 20.176 8.272 -17.591 1.00 50.53 133 GLU A C 1
ATOM 1026 O O . GLU A 1 133 ? 20.606 7.126 -17.562 1.00 50.53 133 GLU A O 1
ATOM 1031 N N . ASN A 1 134 ? 18.929 8.581 -17.942 1.00 49.97 134 ASN A N 1
ATOM 1032 C CA . ASN A 1 134 ? 17.999 7.858 -18.800 1.00 49.97 134 ASN A CA 1
ATOM 1033 C C . ASN A 1 134 ? 18.427 6.430 -19.219 1.00 49.97 134 ASN A C 1
ATOM 1035 O O . ASN A 1 134 ? 18.757 6.200 -20.384 1.00 49.97 134 ASN A O 1
ATOM 1039 N N . ARG A 1 135 ? 18.448 5.471 -18.279 1.00 50.25 135 ARG A N 1
ATOM 1040 C CA . ARG A 1 135 ? 18.726 4.045 -18.561 1.00 50.25 135 ARG A CA 1
ATOM 1041 C C . ARG A 1 135 ? 17.894 3.046 -17.744 1.00 50.25 135 ARG A C 1
ATOM 1043 O O . ARG A 1 135 ? 18.145 1.853 -17.834 1.00 50.25 135 ARG A O 1
ATOM 1050 N N . GLU A 1 136 ? 16.869 3.484 -17.012 1.00 58.12 136 GLU A N 1
ATOM 1051 C CA . GLU A 1 136 ? 15.979 2.589 -16.242 1.00 58.12 136 GLU A CA 1
ATOM 1052 C C . GLU A 1 136 ? 14.543 2.569 -16.782 1.00 58.12 136 GLU A C 1
ATOM 1054 O O . GLU A 1 136 ? 13.578 2.859 -16.082 1.00 58.12 136 GLU A O 1
ATOM 1059 N N . SER A 1 137 ? 14.370 2.228 -18.058 1.00 59.06 137 SER A N 1
ATOM 1060 C CA . SER A 1 137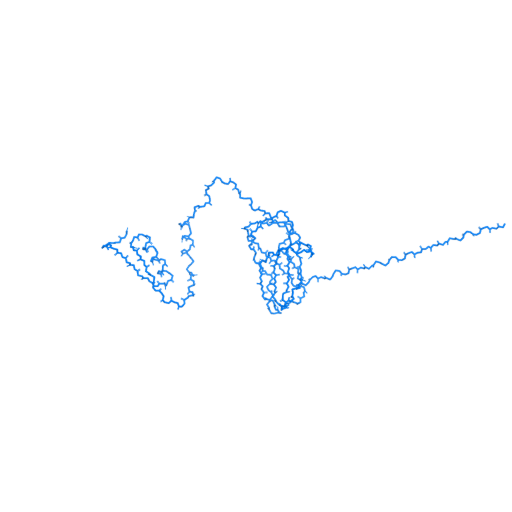 ? 13.043 1.859 -18.589 1.00 59.06 137 SER A CA 1
ATOM 1061 C C . SER A 1 137 ? 13.108 0.835 -19.721 1.00 59.06 137 SER A C 1
ATOM 1063 O O . SER A 1 137 ? 12.194 0.753 -20.536 1.00 59.06 137 SER A O 1
ATOM 1065 N N . PHE A 1 138 ? 14.165 0.021 -19.782 1.00 62.94 138 PHE A N 1
ATOM 1066 C CA . PHE A 1 138 ? 14.133 -1.164 -20.634 1.00 62.94 138 PHE A CA 1
ATOM 1067 C C . PHE A 1 138 ? 13.623 -2.336 -19.803 1.00 62.94 138 PHE A C 1
ATOM 1069 O O . PHE A 1 138 ? 14.276 -2.772 -18.858 1.00 62.94 138 PHE A O 1
ATOM 1076 N N . PHE A 1 139 ? 12.420 -2.802 -20.135 1.00 68.75 139 PHE A N 1
ATOM 1077 C CA . PHE A 1 139 ? 11.875 -4.040 -19.599 1.00 68.75 139 PHE A CA 1
ATOM 1078 C C . PHE A 1 139 ? 12.808 -5.194 -19.982 1.00 68.75 139 PHE A C 1
ATOM 1080 O O . PHE A 1 139 ? 12.950 -5.524 -21.161 1.00 68.75 139 PHE A O 1
ATOM 1087 N N . ASP A 1 140 ? 13.460 -5.794 -18.986 1.00 74.25 140 ASP A N 1
ATOM 1088 C CA . ASP A 1 140 ? 14.268 -6.993 -19.181 1.00 74.25 140 ASP A CA 1
ATOM 1089 C C . ASP A 1 140 ? 13.346 -8.218 -19.224 1.00 74.25 140 ASP A C 1
ATOM 1091 O O . ASP A 1 140 ? 13.082 -8.881 -18.217 1.00 74.25 140 ASP A O 1
ATOM 1095 N N . ALA A 1 141 ? 12.837 -8.497 -20.425 1.00 67.50 141 ALA A N 1
ATOM 1096 C CA . ALA A 1 141 ? 11.958 -9.631 -20.688 1.00 67.50 141 ALA A CA 1
ATOM 1097 C C . ALA A 1 141 ? 12.615 -10.980 -20.346 1.00 67.50 141 ALA A C 1
ATOM 1099 O O . ALA A 1 141 ? 11.923 -11.933 -19.986 1.00 67.50 141 ALA A O 1
ATOM 1100 N N . VAL A 1 142 ? 13.948 -11.063 -20.426 1.00 78.50 142 VAL A N 1
ATOM 1101 C CA . VAL A 1 142 ? 14.695 -12.294 -20.148 1.00 78.50 142 VAL A CA 1
ATOM 1102 C C . VAL A 1 142 ? 14.735 -12.554 -18.649 1.00 78.50 142 VAL A C 1
ATOM 1104 O O . VAL A 1 142 ? 14.449 -13.673 -18.218 1.00 78.50 142 VAL A O 1
ATOM 1107 N N . LYS A 1 143 ? 15.049 -11.529 -17.851 1.00 79.88 143 LYS A N 1
ATOM 1108 C CA . LYS A 1 143 ? 14.989 -11.620 -16.389 1.00 79.88 143 LYS A CA 1
ATOM 1109 C C . LYS A 1 143 ? 13.571 -11.949 -15.923 1.00 79.88 143 LYS A C 1
ATOM 1111 O O . LYS A 1 143 ? 13.395 -12.905 -15.172 1.00 79.88 143 LYS A O 1
ATOM 1116 N N . TYR A 1 144 ? 12.573 -11.235 -16.448 1.00 76.19 144 TYR A N 1
ATOM 1117 C CA . TYR A 1 144 ? 11.170 -11.457 -16.103 1.00 76.19 144 TYR A CA 1
ATOM 1118 C C . TYR A 1 144 ? 10.721 -12.901 -16.380 1.00 76.19 144 TYR A C 1
ATOM 1120 O O . TYR A 1 144 ? 10.111 -13.531 -15.522 1.00 76.19 144 TYR A O 1
ATOM 1128 N N . HIS A 1 145 ? 11.059 -13.478 -17.538 1.00 70.38 145 HIS A N 1
ATOM 1129 C CA . HIS A 1 145 ? 10.680 -14.864 -17.833 1.00 70.38 145 HIS A CA 1
ATOM 1130 C C . HIS A 1 145 ? 11.453 -15.910 -17.031 1.00 70.38 145 HIS A C 1
ATOM 1132 O O . HIS A 1 145 ? 10.849 -16.899 -16.624 1.00 70.38 145 HIS A O 1
ATOM 1138 N N . ARG A 1 146 ? 12.747 -15.716 -16.745 1.00 74.38 146 ARG A N 1
ATOM 1139 C CA . ARG A 1 146 ? 13.488 -16.665 -15.890 1.00 74.38 146 ARG A CA 1
ATOM 1140 C C . ARG A 1 146 ? 12.896 -16.762 -14.486 1.00 74.38 146 ARG A C 1
ATOM 1142 O O . ARG A 1 146 ? 12.853 -17.854 -13.934 1.00 74.38 146 ARG A O 1
ATOM 1149 N N . GLU A 1 147 ? 12.443 -15.639 -13.937 1.00 73.12 147 GLU A N 1
ATOM 1150 C CA . GLU A 1 147 ? 11.851 -15.571 -12.596 1.00 73.12 147 GLU A CA 1
ATOM 1151 C C . GLU A 1 147 ? 10.420 -16.144 -12.555 1.00 73.12 147 GLU A C 1
ATOM 1153 O O . GLU A 1 147 ? 10.014 -16.703 -11.540 1.00 73.12 147 GLU A O 1
ATOM 1158 N N . GLN A 1 148 ? 9.667 -16.072 -13.661 1.00 64.06 148 GLN A N 1
ATOM 1159 C CA . GLN A 1 148 ? 8.299 -16.609 -13.764 1.00 64.06 148 GLN A CA 1
ATOM 1160 C C . GLN A 1 148 ? 8.254 -18.123 -14.043 1.00 64.06 148 GLN A C 1
ATOM 1162 O O . GLN A 1 148 ? 7.341 -18.802 -13.585 1.00 64.06 148 GLN A O 1
ATOM 1167 N N . VAL A 1 149 ? 9.247 -18.690 -14.743 1.00 56.72 149 VAL A N 1
ATOM 1168 C CA . VAL A 1 149 ? 9.286 -20.133 -15.079 1.00 56.72 149 VAL A CA 1
ATOM 1169 C C . VAL A 1 149 ? 9.392 -21.035 -13.834 1.00 56.72 149 VAL A C 1
ATOM 1171 O O . VAL A 1 149 ? 9.019 -22.203 -13.905 1.00 56.72 149 VAL A O 1
ATOM 1174 N N . SER A 1 150 ? 9.829 -20.518 -12.677 1.00 48.25 150 SER A N 1
ATOM 1175 C CA . SER A 1 150 ? 9.840 -21.278 -11.412 1.00 48.25 150 SER A CA 1
ATOM 1176 C C . SER A 1 150 ? 8.552 -21.171 -10.584 1.00 48.25 150 SER A C 1
ATOM 1178 O O . SER A 1 150 ? 8.434 -21.867 -9.579 1.00 48.25 150 SER A O 1
ATOM 1180 N N . ALA A 1 151 ? 7.599 -20.321 -10.976 1.00 46.97 151 ALA A N 1
ATOM 1181 C CA . ALA A 1 151 ? 6.323 -20.126 -10.290 1.00 46.97 151 ALA A CA 1
ATOM 1182 C C . ALA A 1 151 ? 5.184 -20.734 -11.122 1.00 46.97 151 ALA A C 1
ATOM 1184 O O . ALA A 1 151 ? 4.337 -20.038 -11.680 1.00 46.97 151 ALA A O 1
ATOM 1185 N N . SER A 1 152 ? 5.187 -22.059 -11.244 1.00 46.66 152 SER A N 1
ATOM 1186 C CA . SER A 1 152 ? 4.076 -22.816 -11.817 1.00 46.66 152 SER A CA 1
ATOM 1187 C C . SER A 1 152 ? 2.881 -22.796 -10.859 1.00 46.66 152 SER A C 1
ATOM 1189 O O . SER A 1 152 ? 2.682 -23.755 -10.130 1.00 46.66 152 SER A O 1
ATOM 1191 N N . ASP A 1 153 ? 2.138 -21.692 -10.830 1.00 48.75 153 ASP A N 1
ATOM 1192 C CA . ASP A 1 153 ? 0.782 -21.606 -10.271 1.00 48.75 153 ASP A CA 1
ATOM 1193 C C . ASP A 1 153 ? 0.084 -20.361 -10.844 1.00 48.75 153 ASP A C 1
ATOM 1195 O O . ASP A 1 153 ? -0.214 -19.382 -10.162 1.00 48.75 153 ASP A O 1
ATOM 1199 N N . MET A 1 154 ? -0.163 -20.372 -12.157 1.00 50.03 154 MET A N 1
ATOM 1200 C CA . MET A 1 154 ? -1.101 -19.432 -12.770 1.00 50.03 154 MET A CA 1
ATOM 1201 C C . MET A 1 154 ? -2.490 -20.068 -12.764 1.00 50.03 154 MET A C 1
ATOM 1203 O O . MET A 1 154 ? -2.839 -20.865 -13.630 1.00 50.03 154 MET A O 1
ATOM 1207 N N . PHE A 1 155 ? -3.270 -19.727 -11.741 1.00 44.44 155 PHE A N 1
ATOM 1208 C CA . PHE A 1 155 ? -4.661 -20.140 -11.591 1.00 44.44 155 PHE A CA 1
ATOM 1209 C C . PHE A 1 155 ? -5.528 -19.378 -12.609 1.00 44.44 155 PHE A C 1
ATOM 1211 O O . PHE A 1 155 ? -5.748 -18.174 -12.471 1.00 44.44 155 PHE A O 1
ATOM 1218 N N . VAL A 1 156 ? -6.003 -20.061 -13.653 1.00 52.06 156 VAL A N 1
ATOM 1219 C CA . VAL A 1 156 ? -6.967 -19.501 -14.612 1.00 52.06 156 VAL A CA 1
ATOM 1220 C C . VAL A 1 156 ? -8.373 -19.881 -14.154 1.00 52.06 156 VAL A C 1
ATOM 1222 O O . VAL A 1 156 ? -8.806 -21.018 -14.312 1.00 52.06 156 VAL A O 1
ATOM 1225 N N . VAL A 1 157 ? -9.089 -18.911 -13.585 1.00 44.75 157 VAL A N 1
ATOM 1226 C CA . VAL A 1 157 ? -10.541 -18.982 -13.375 1.00 44.75 157 VAL A CA 1
ATOM 1227 C C . VAL A 1 157 ? -11.196 -18.113 -14.438 1.00 44.75 157 VAL A C 1
ATOM 1229 O O . VAL A 1 157 ? -11.412 -16.925 -14.223 1.00 44.75 157 VAL A O 1
ATOM 1232 N N . ASP A 1 158 ? -11.497 -18.693 -15.595 1.00 50.81 158 ASP A N 1
ATOM 1233 C CA . ASP A 1 158 ? -12.650 -18.264 -16.391 1.00 50.81 158 ASP A CA 1
ATOM 1234 C C . ASP A 1 158 ? -13.127 -19.440 -17.256 1.00 50.81 158 ASP A C 1
ATOM 1236 O O . ASP A 1 158 ? -12.418 -19.924 -18.137 1.00 50.81 158 ASP A O 1
ATOM 1240 N N . ASP A 1 159 ? -14.345 -19.901 -16.977 1.00 52.78 159 ASP A N 1
ATOM 1241 C CA . ASP A 1 159 ? -15.059 -21.031 -17.590 1.00 52.78 159 ASP A CA 1
ATOM 1242 C C . ASP A 1 159 ? -15.585 -20.686 -19.000 1.00 52.78 159 ASP A C 1
ATOM 1244 O O . ASP A 1 159 ? -16.717 -20.975 -19.390 1.00 52.78 159 ASP A O 1
ATOM 1248 N N . ARG A 1 160 ? -14.771 -19.994 -19.801 1.00 54.84 160 ARG A N 1
ATOM 1249 C CA . ARG A 1 160 ? -15.117 -19.629 -21.176 1.00 54.84 160 ARG A CA 1
ATOM 1250 C C . ARG A 1 160 ? -14.162 -20.322 -22.130 1.00 54.84 160 ARG A C 1
ATOM 1252 O O . ARG A 1 160 ? -13.107 -19.788 -22.447 1.00 54.84 160 ARG A O 1
ATOM 1259 N N . LYS A 1 161 ? -14.590 -21.492 -22.623 1.00 66.81 161 LYS A N 1
ATOM 1260 C CA . LYS A 1 161 ? -14.003 -22.244 -23.750 1.00 66.81 161 LYS A CA 1
ATOM 1261 C C . LYS A 1 161 ? -13.929 -21.373 -25.012 1.00 66.81 161 LYS A C 1
ATOM 1263 O O . LYS A 1 161 ? -14.787 -21.456 -25.889 1.00 66.81 161 LYS A O 1
ATOM 1268 N N . LYS A 1 162 ? -12.955 -20.472 -25.080 1.00 78.88 162 LYS A N 1
ATOM 1269 C CA . LYS A 1 162 ? -12.677 -19.635 -26.245 1.00 78.88 162 LYS A CA 1
ATOM 1270 C C . LYS A 1 162 ? -11.349 -20.075 -26.834 1.00 78.88 162 LYS A C 1
ATOM 1272 O O . LYS A 1 162 ? -10.332 -20.014 -26.155 1.00 78.88 162 LYS A O 1
ATOM 1277 N N . THR A 1 163 ? -11.374 -20.480 -28.096 1.00 86.88 163 THR A N 1
ATOM 1278 C CA . THR A 1 163 ? -10.167 -20.805 -28.857 1.00 86.88 163 THR A CA 1
ATOM 1279 C C . THR A 1 163 ? -9.520 -19.520 -29.367 1.00 86.88 163 THR A C 1
ATOM 1281 O O . THR A 1 163 ? -10.197 -18.657 -29.932 1.00 86.88 163 THR A O 1
ATOM 1284 N N . ILE A 1 164 ? -8.213 -19.377 -29.156 1.00 92.44 164 ILE A N 1
ATOM 1285 C CA . ILE A 1 164 ? -7.435 -18.198 -29.557 1.00 92.44 164 ILE A CA 1
ATOM 1286 C C . ILE A 1 164 ? -6.781 -18.449 -30.921 1.00 92.44 164 ILE A C 1
ATOM 1288 O O . ILE A 1 164 ? -6.023 -19.399 -31.083 1.00 92.44 164 ILE A O 1
ATOM 1292 N N . GLY A 1 165 ? -7.039 -17.586 -31.904 1.00 95.56 165 GLY A N 1
ATOM 1293 C CA . GLY A 1 165 ? -6.372 -17.645 -33.208 1.00 95.56 165 GLY A CA 1
ATOM 1294 C C . GLY A 1 165 ? -5.070 -16.842 -33.228 1.00 95.56 165 GLY A C 1
ATOM 1295 O O . GLY A 1 165 ? -5.063 -15.664 -32.871 1.00 95.56 165 GLY A O 1
ATOM 1296 N N . ILE A 1 166 ? -3.981 -17.454 -33.685 1.00 96.38 166 ILE A N 1
ATOM 1297 C CA . ILE A 1 166 ? -2.675 -16.825 -33.917 1.00 96.38 166 ILE A CA 1
ATOM 1298 C C . ILE A 1 166 ? -2.426 -16.795 -35.425 1.00 96.38 166 ILE A C 1
ATOM 1300 O O . ILE A 1 166 ? -2.478 -17.829 -36.083 1.00 96.38 166 ILE A O 1
ATOM 1304 N N . VAL A 1 167 ? -2.132 -15.622 -35.986 1.00 96.62 167 VAL A N 1
ATOM 1305 C CA . VAL A 1 167 ? -1.808 -15.474 -37.414 1.00 96.62 167 VAL A CA 1
ATOM 1306 C C . VAL A 1 167 ? -0.300 -15.287 -37.564 1.00 96.62 167 VAL A C 1
ATOM 1308 O O . VAL A 1 167 ? 0.245 -14.272 -37.133 1.00 96.62 167 VAL A O 1
ATOM 1311 N N . GLY A 1 168 ? 0.361 -16.268 -38.174 1.00 95.38 168 GLY A N 1
ATOM 1312 C CA . GLY A 1 168 ? 1.808 -16.331 -38.368 1.00 95.38 168 GLY A CA 1
ATOM 1313 C C . GLY A 1 168 ? 2.507 -17.291 -37.398 1.00 95.38 168 GLY A C 1
ATOM 1314 O O . GLY A 1 168 ? 2.418 -17.135 -36.181 1.00 95.38 168 GLY A O 1
ATOM 1315 N N . ALA A 1 169 ? 3.262 -18.251 -37.934 1.00 95.44 169 ALA A N 1
ATOM 1316 C CA . ALA A 1 169 ? 4.059 -19.247 -37.210 1.00 95.44 169 ALA A CA 1
ATOM 1317 C C . ALA A 1 169 ? 5.562 -18.903 -37.158 1.00 95.44 169 ALA A C 1
ATOM 1319 O O . ALA A 1 169 ? 6.416 -19.794 -37.133 1.00 95.44 169 ALA A O 1
ATOM 1320 N N . GLY A 1 170 ? 5.888 -17.607 -37.117 1.00 95.69 170 GLY A N 1
ATOM 1321 C CA . GLY A 1 170 ? 7.230 -17.131 -36.778 1.00 95.69 170 GLY A CA 1
ATOM 1322 C C . GLY A 1 170 ? 7.531 -17.253 -35.280 1.00 95.69 170 GLY A C 1
ATOM 1323 O O . GLY A 1 170 ? 6.680 -17.668 -34.492 1.00 95.69 170 GLY A O 1
ATOM 1324 N N . ILE A 1 171 ? 8.726 -16.832 -34.850 1.00 95.50 171 ILE A N 1
ATOM 1325 C CA . ILE A 1 171 ? 9.152 -16.924 -33.437 1.00 95.50 171 ILE A CA 1
ATOM 1326 C C . ILE A 1 171 ? 8.151 -16.279 -32.469 1.00 95.50 171 ILE A C 1
ATOM 1328 O O . ILE A 1 171 ? 7.865 -16.856 -31.424 1.00 95.50 171 ILE A O 1
ATOM 1332 N N . GLY A 1 172 ? 7.578 -15.125 -32.825 1.00 94.00 172 GLY A N 1
ATOM 1333 C CA . GLY A 1 172 ? 6.563 -14.465 -31.999 1.00 94.00 172 GLY A CA 1
ATOM 1334 C C . GLY A 1 172 ? 5.297 -15.309 -31.828 1.00 94.00 172 GLY A C 1
ATOM 1335 O O . GLY A 1 172 ? 4.862 -15.533 -30.702 1.00 94.00 172 GLY A O 1
ATOM 1336 N N . GLY A 1 173 ? 4.748 -15.835 -32.928 1.00 95.19 173 GLY A N 1
ATOM 1337 C CA . GLY A 1 173 ? 3.536 -16.658 -32.898 1.00 95.19 173 GLY A CA 1
ATOM 1338 C C . GLY A 1 173 ? 3.740 -17.994 -32.184 1.00 95.19 173 GLY A C 1
ATOM 1339 O O . GLY A 1 173 ? 2.917 -18.385 -31.357 1.00 95.19 173 GLY A O 1
ATOM 1340 N N . LEU A 1 174 ? 4.876 -18.658 -32.421 1.00 95.81 174 LEU A N 1
ATOM 1341 C CA . LEU A 1 174 ? 5.238 -19.899 -31.730 1.00 95.81 174 LEU A CA 1
ATOM 1342 C C . LEU A 1 174 ? 5.468 -19.680 -30.230 1.00 95.81 174 LEU A C 1
ATOM 1344 O O . LEU A 1 174 ? 5.075 -20.518 -29.418 1.00 95.81 174 LEU A O 1
ATOM 1348 N N . PHE A 1 175 ? 6.070 -18.552 -29.845 1.00 93.69 175 PHE A N 1
ATOM 1349 C CA . PHE A 1 175 ? 6.263 -18.219 -28.439 1.00 93.69 175 PHE A CA 1
ATOM 1350 C C . PHE A 1 175 ? 4.931 -17.929 -27.736 1.00 93.69 175 PHE A C 1
ATOM 1352 O O . PHE A 1 175 ? 4.678 -18.461 -26.657 1.00 93.69 175 PHE A O 1
ATOM 1359 N N . SER A 1 176 ? 4.032 -17.170 -28.369 1.00 93.25 176 SER A N 1
ATOM 1360 C CA . SER A 1 176 ? 2.674 -16.962 -27.852 1.00 93.25 176 SER A CA 1
ATOM 1361 C C . SER A 1 176 ? 1.907 -18.278 -27.700 1.00 93.25 176 SER A C 1
ATOM 1363 O O . SER A 1 176 ? 1.297 -18.504 -26.657 1.00 93.25 176 SER A O 1
ATOM 1365 N N . ALA A 1 177 ? 1.994 -19.179 -28.682 1.00 93.31 177 ALA A N 1
ATOM 1366 C CA . ALA A 1 177 ? 1.388 -20.509 -28.611 1.00 93.31 177 ALA A CA 1
ATOM 1367 C C . ALA A 1 177 ? 1.910 -21.336 -27.422 1.00 93.31 177 ALA A C 1
ATOM 1369 O O . ALA A 1 177 ? 1.133 -21.993 -26.730 1.00 93.31 177 ALA A O 1
ATOM 1370 N N . LEU A 1 178 ? 3.215 -21.269 -27.139 1.00 91.56 178 LEU A N 1
ATOM 1371 C CA . LEU A 1 178 ? 3.811 -21.924 -25.972 1.00 91.56 178 LEU A CA 1
ATOM 1372 C C . LEU A 1 178 ? 3.244 -21.372 -24.655 1.00 91.56 178 LEU A C 1
ATOM 1374 O O . LEU A 1 178 ? 2.926 -22.154 -23.762 1.00 91.56 178 LEU A O 1
ATOM 1378 N N . LEU A 1 179 ? 3.091 -20.050 -24.539 1.00 89.50 179 LEU A N 1
ATOM 1379 C CA . LEU A 1 179 ? 2.522 -19.419 -23.343 1.00 89.50 179 LEU A CA 1
ATOM 1380 C C . LEU A 1 179 ? 1.057 -19.820 -23.125 1.00 89.50 179 LEU A C 1
ATOM 1382 O O . LEU A 1 179 ? 0.685 -20.177 -22.009 1.00 89.50 179 LEU A O 1
ATOM 1386 N N . LEU A 1 180 ? 0.244 -19.818 -24.186 1.00 88.12 180 LEU A N 1
ATOM 1387 C CA . LEU A 1 180 ? -1.160 -20.241 -24.118 1.00 88.12 180 LEU A CA 1
ATOM 1388 C C . LEU A 1 180 ? -1.286 -21.712 -23.720 1.00 88.12 180 LEU A C 1
ATOM 1390 O O . LEU A 1 180 ? -2.095 -22.048 -22.856 1.00 88.12 180 LEU A O 1
ATOM 1394 N N . LYS A 1 181 ? -0.424 -22.571 -24.276 1.00 88.31 181 LYS A N 1
ATOM 1395 C CA . LYS A 1 181 ? -0.357 -23.987 -23.907 1.00 88.31 181 LYS A CA 1
ATOM 1396 C C . LYS A 1 181 ? -0.034 -24.176 -22.425 1.00 88.31 181 LYS A C 1
ATOM 1398 O O . LYS A 1 181 ? -0.689 -24.974 -21.762 1.00 88.31 181 LYS A O 1
ATOM 1403 N N . SER A 1 182 ? 0.953 -23.447 -21.904 1.00 83.50 182 SER A N 1
ATOM 1404 C CA . SER A 1 182 ? 1.328 -23.498 -20.484 1.00 83.50 182 SER A CA 1
ATOM 1405 C C . SER A 1 182 ? 0.218 -22.986 -19.564 1.00 83.50 182 SER A C 1
ATOM 1407 O O . SER A 1 182 ? 0.089 -23.467 -18.444 1.00 83.50 182 SER A O 1
ATOM 1409 N N . ALA A 1 183 ? -0.604 -22.050 -20.043 1.00 81.38 183 ALA A N 1
ATOM 1410 C CA . ALA A 1 183 ? -1.776 -21.545 -19.332 1.00 81.38 183 ALA A CA 1
ATOM 1411 C C . ALA A 1 183 ? -3.018 -22.455 -19.450 1.00 81.38 183 ALA A C 1
ATOM 1413 O O . ALA A 1 183 ? -4.063 -22.122 -18.896 1.00 81.38 183 ALA A O 1
ATOM 1414 N N . GLY A 1 184 ? -2.935 -23.578 -20.175 1.00 81.69 184 GLY A N 1
ATOM 1415 C CA . GLY A 1 184 ? -4.064 -24.491 -20.381 1.00 81.69 184 GLY A CA 1
ATOM 1416 C C . GLY A 1 184 ? -5.166 -23.935 -21.291 1.00 81.69 184 GLY A C 1
ATOM 1417 O O . GLY A 1 184 ? -6.317 -24.344 -21.165 1.00 81.69 184 GLY A O 1
ATOM 1418 N N . LEU A 1 185 ? -4.832 -22.994 -22.180 1.00 85.50 185 LEU A N 1
ATOM 1419 C CA . LEU A 1 185 ? -5.773 -22.357 -23.103 1.00 85.50 185 LEU A CA 1
ATOM 1420 C C . LEU A 1 185 ? -5.692 -22.978 -24.504 1.00 85.50 185 LEU A C 1
ATOM 1422 O O . LEU A 1 185 ? -4.601 -23.232 -25.019 1.00 85.50 185 LEU A O 1
ATOM 1426 N N . ASP A 1 186 ? -6.849 -23.161 -25.142 1.00 90.44 186 ASP A N 1
ATOM 1427 C CA . ASP A 1 186 ? -6.952 -23.669 -26.513 1.00 90.44 186 ASP A CA 1
ATOM 1428 C C . ASP A 1 186 ? -6.569 -22.598 -27.547 1.00 90.44 186 ASP A C 1
ATOM 1430 O O . ASP A 1 186 ? -6.983 -21.436 -27.453 1.00 90.44 186 ASP A O 1
ATOM 1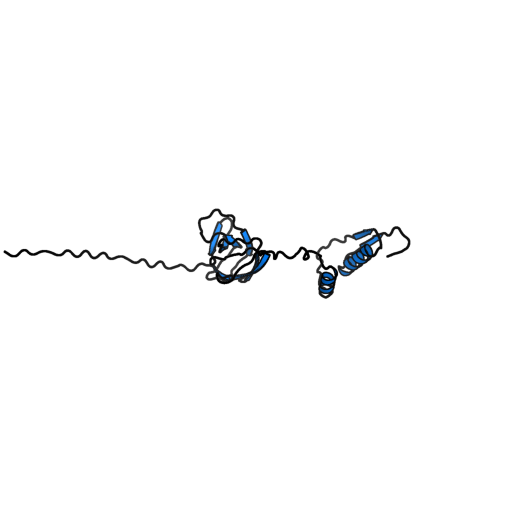434 N N . PHE A 1 187 ? -5.822 -22.989 -28.582 1.00 93.75 187 PHE A N 1
ATOM 1435 C CA . PHE A 1 187 ? -5.403 -22.086 -29.655 1.00 93.75 187 PHE A CA 1
ATOM 1436 C C . PHE A 1 187 ? -5.241 -22.790 -31.009 1.00 93.75 187 PHE A C 1
ATOM 1438 O O . PHE A 1 187 ? -5.027 -23.999 -31.078 1.00 93.75 187 PHE A O 1
ATOM 1445 N N . GLU A 1 188 ? -5.271 -22.001 -32.081 1.00 96.25 188 GLU A N 1
ATOM 1446 C CA . GLU A 1 188 ? -4.966 -22.417 -33.453 1.00 96.25 188 GLU A CA 1
ATOM 1447 C C . GLU A 1 188 ? -3.974 -21.440 -34.093 1.00 96.25 188 GLU A C 1
ATOM 1449 O O . GLU A 1 188 ? -4.065 -20.232 -33.877 1.00 96.25 188 GLU A O 1
ATOM 1454 N N . ILE A 1 189 ? -3.029 -21.948 -34.891 1.00 96.25 189 ILE A N 1
ATOM 1455 C CA . ILE A 1 189 ? -2.063 -21.124 -35.631 1.00 96.25 189 ILE A CA 1
ATOM 1456 C C . ILE A 1 189 ? -2.365 -21.218 -37.126 1.00 96.25 189 ILE A C 1
ATOM 1458 O O . ILE A 1 189 ? -2.390 -22.311 -37.689 1.00 96.25 189 ILE A O 1
ATOM 1462 N N . LEU A 1 190 ? -2.542 -20.069 -37.769 1.00 96.69 190 LEU A N 1
ATOM 1463 C CA . LEU A 1 190 ? -2.706 -19.931 -39.211 1.00 96.69 190 LEU A CA 1
ATOM 1464 C C . LEU A 1 190 ? -1.427 -19.345 -39.803 1.00 96.69 190 LEU A C 1
ATOM 1466 O O . LEU A 1 190 ? -1.108 -18.181 -39.571 1.00 96.69 190 LEU A O 1
ATOM 1470 N N . GLU A 1 191 ? -0.700 -20.146 -40.575 1.00 96.62 191 GLU A N 1
ATOM 1471 C CA . GLU A 1 191 ? 0.519 -19.733 -41.269 1.00 96.62 191 GLU A CA 1
ATOM 1472 C C . GLU A 1 191 ? 0.270 -19.691 -42.774 1.00 96.62 191 GLU A C 1
ATOM 1474 O O . GLU A 1 191 ? -0.315 -20.609 -43.346 1.00 96.62 191 GLU A O 1
ATOM 1479 N N . ALA A 1 192 ? 0.692 -18.600 -43.412 1.00 95.44 192 ALA A N 1
ATOM 1480 C CA . ALA A 1 192 ? 0.490 -18.410 -44.844 1.00 95.44 192 ALA A CA 1
ATOM 1481 C C . ALA A 1 192 ? 1.460 -19.255 -45.684 1.00 95.44 192 ALA A C 1
ATOM 1483 O O . ALA A 1 192 ? 1.141 -19.623 -46.815 1.00 95.44 192 ALA A O 1
ATOM 1484 N N . SER A 1 193 ? 2.652 -19.537 -45.156 1.00 94.12 193 SER A N 1
ATOM 1485 C CA . SER A 1 193 ? 3.669 -20.336 -45.831 1.00 94.12 193 SER A CA 1
ATOM 1486 C C . SER A 1 193 ? 3.554 -21.834 -45.523 1.00 94.12 193 SER A C 1
ATOM 1488 O O . SER A 1 193 ? 2.766 -22.286 -44.698 1.00 94.12 193 SER A O 1
ATOM 1490 N N . ASN A 1 194 ? 4.370 -22.636 -46.205 1.00 94.62 194 ASN A N 1
ATOM 1491 C CA . ASN A 1 194 ? 4.507 -24.072 -45.957 1.00 94.62 194 ASN A CA 1
ATOM 1492 C C . ASN A 1 194 ? 5.638 -24.403 -44.963 1.00 94.62 194 ASN A C 1
ATOM 1494 O O . ASN A 1 194 ? 6.129 -25.535 -44.945 1.00 94.62 194 ASN A O 1
ATOM 1498 N N . ARG A 1 195 ? 6.100 -23.420 -44.183 1.00 93.69 195 ARG A N 1
ATOM 1499 C CA . ARG A 1 195 ? 7.185 -23.570 -43.206 1.00 93.69 195 ARG A CA 1
ATOM 1500 C C . ARG A 1 195 ? 6.897 -22.762 -41.943 1.00 93.69 195 ARG A C 1
ATOM 1502 O O . ARG A 1 195 ? 6.050 -21.884 -41.939 1.00 93.69 195 ARG A O 1
ATOM 1509 N N . ILE A 1 196 ? 7.646 -23.053 -40.887 1.00 94.38 196 ILE A N 1
ATOM 1510 C CA . ILE A 1 196 ? 7.616 -22.315 -39.619 1.00 94.38 196 ILE A CA 1
ATOM 1511 C C . ILE A 1 196 ? 8.957 -21.608 -39.371 1.00 94.38 196 ILE A C 1
ATOM 1513 O O . ILE A 1 196 ? 9.956 -21.916 -40.040 1.00 94.38 196 ILE A O 1
ATOM 1517 N N . GLY A 1 197 ? 8.976 -20.722 -38.373 1.00 88.94 197 GLY A N 1
ATOM 1518 C CA . GLY A 1 197 ? 10.147 -19.935 -37.958 1.00 88.94 197 GLY A CA 1
ATOM 1519 C C . GLY A 1 197 ? 10.252 -18.589 -38.656 1.00 88.94 197 GLY A C 1
ATOM 1520 O O . GLY A 1 197 ? 11.334 -17.983 -38.523 1.00 88.94 197 GLY A O 1
#

pLDDT: mean 78.56, std 17.97, range [37.03, 96.69]

Secondary structure (DSSP, 8-state):
------------------------SEEEEES-TTS-EETT-EEEEEEEESS---EEEEEEEE-SSS------EEEEEEEE-SS----EEEEE----EEEEEEEEEEEEETTEEEEEEEPPPEEEE--------S-S----HHHHHHHHTT------------PEEEE--SHHHHHHHHHHHHTT--EEEE-SSSS--

Foldseek 3Di:
DDDDDDDDDDDDDDDDDPPDPPDFQKAWPPDAQVDEAEAQDKDKIFMDGPDFDFAKKWKWKAAPDPPDPDDTHTQDIDGGHPVDDDGMDMGHHHDFDQDWIWIWIWGDDPPDIGTRDIYPTHHYHYPPPPPDPPDPDDPPPVVVVVVVVVPLDPDDPDPDQDEAEAEAQEPVSVVVVVVCVSVVHHYDYHYPDPDHD